Protein AF-A0A2S3QHV8-F1 (afdb_monomer_lite)

Radius of gyration: 18.42 Å; chains: 1; bounding box: 52×33×64 Å

pLDDT: mean 84.16, std 13.83, range [44.19, 97.5]

Foldseek 3Di:
DLQVVCVVPLVLLCLLQCLFPVNLLVLQCCVQCVNPPVGDHQCLLVVLLVVLVVVQLVCCLPVLAAAFDFADHPPVSNVSSVVRHCDLVNVLVVVCVVDVDPPSVVVSCNSRRGLAAPSSLLSCLQSVVSVDDDPVSVVSLVSSLSSCVNRRGHDSVNSVRSNVSNVVSNVSSPDDPPDPDDDDDD

Sequence (186 aa):
MLEPLGHRWPFLQLIWVVGGLPLTTLLVIYQASGRWGRQTHEWRLLWGFIGGSIVELILKHYIATPLPINVAAPPPYAQITAWTNIEPATVVAWLGALVPTHGLHHAARSFLRGSFPSGHVFRITYAYGLFLRNWTYGILILIAAFAVVATGGHWPWDTVGGALLGMTSRLVARSKRSGRGESAYE

Structure (mmCIF, N/CA/C/O backbone):
data_AF-A0A2S3QHV8-F1
#
_entry.id   AF-A0A2S3QHV8-F1
#
loop_
_atom_site.group_PDB
_atom_site.id
_atom_site.type_symbol
_atom_site.label_atom_id
_atom_site.label_alt_id
_atom_site.label_comp_id
_atom_site.label_asym_id
_atom_site.label_entity_id
_atom_site.label_seq_id
_atom_site.pdbx_PDB_ins_code
_atom_site.Cartn_x
_atom_site.Cartn_y
_atom_site.Cartn_z
_atom_site.occupancy
_atom_site.B_iso_or_equiv
_atom_site.auth_seq_id
_atom_site.auth_comp_id
_atom_site.auth_asym_id
_atom_site.auth_atom_id
_atom_site.pdbx_PDB_model_num
ATOM 1 N N . MET A 1 1 ? -0.931 -5.809 -21.763 1.00 70.06 1 MET A N 1
ATOM 2 C CA . MET A 1 1 ? 0.062 -5.135 -20.897 1.00 70.06 1 MET A CA 1
ATOM 3 C C . MET A 1 1 ? -0.314 -3.658 -20.842 1.00 70.06 1 MET A C 1
ATOM 5 O O . MET A 1 1 ? -0.518 -3.086 -21.904 1.00 70.06 1 MET A O 1
ATOM 9 N N . LEU A 1 2 ? -0.532 -3.077 -19.654 1.00 86.44 2 LEU A N 1
ATOM 10 C CA . LEU A 1 2 ? -0.997 -1.679 -19.499 1.00 86.44 2 LEU A CA 1
ATOM 11 C C . LEU A 1 2 ? 0.154 -0.652 -19.487 1.00 86.44 2 LEU A C 1
ATOM 13 O O . LEU A 1 2 ? -0.094 0.541 -19.344 1.00 86.44 2 LEU A O 1
ATOM 17 N N . GLU A 1 3 ? 1.390 -1.111 -19.684 1.00 83.75 3 GLU A N 1
ATOM 18 C CA . GLU A 1 3 ? 2.620 -0.311 -19.687 1.00 83.75 3 GLU A CA 1
ATOM 19 C C . GLU A 1 3 ? 2.553 0.977 -20.537 1.00 83.75 3 GLU A C 1
ATOM 21 O O . GLU A 1 3 ? 2.961 2.026 -20.033 1.00 83.75 3 GLU A O 1
ATOM 26 N N . PRO A 1 4 ? 1.977 0.992 -21.764 1.00 89.31 4 PRO A N 1
ATOM 27 C CA . PRO A 1 4 ? 1.890 2.228 -22.550 1.00 89.31 4 PRO A CA 1
ATOM 28 C C . PRO A 1 4 ? 1.128 3.351 -21.834 1.00 89.31 4 PRO A C 1
ATOM 30 O O . PRO A 1 4 ? 1.393 4.532 -22.056 1.00 89.31 4 PRO A O 1
ATOM 33 N N . LEU A 1 5 ? 0.184 2.996 -20.956 1.00 90.69 5 LEU A N 1
ATOM 34 C CA . LEU A 1 5 ? -0.566 3.960 -20.156 1.00 90.69 5 LEU A CA 1
ATOM 35 C C . LEU A 1 5 ? 0.284 4.528 -19.016 1.00 90.69 5 LEU A C 1
ATOM 37 O O . LEU A 1 5 ? 0.155 5.711 -18.719 1.00 90.69 5 LEU A O 1
ATOM 41 N N . GLY A 1 6 ? 1.183 3.733 -18.425 1.00 87.31 6 GLY A N 1
ATOM 42 C CA . GLY A 1 6 ? 2.146 4.208 -17.428 1.00 87.31 6 GLY A CA 1
ATOM 43 C C . GLY A 1 6 ? 3.108 5.254 -17.993 1.00 87.31 6 GLY A C 1
ATOM 44 O O . GLY A 1 6 ? 3.369 6.260 -17.337 1.00 87.31 6 GLY A O 1
ATOM 45 N N . HIS A 1 7 ? 3.564 5.066 -19.237 1.00 87.56 7 HIS A N 1
ATOM 46 C CA . HIS A 1 7 ? 4.385 6.057 -19.949 1.00 87.56 7 HIS A CA 1
ATOM 47 C C . HIS A 1 7 ? 3.590 7.318 -20.306 1.00 87.56 7 HIS A C 1
ATOM 49 O O . HIS A 1 7 ? 4.076 8.435 -20.141 1.00 87.56 7 HIS A O 1
ATOM 55 N N . ARG A 1 8 ? 2.347 7.155 -20.779 1.00 93.31 8 ARG A N 1
ATOM 56 C CA . ARG A 1 8 ? 1.488 8.275 -21.200 1.00 93.31 8 ARG A CA 1
ATOM 57 C C . ARG A 1 8 ? 1.005 9.133 -20.028 1.00 93.31 8 ARG A C 1
ATOM 59 O O . ARG A 1 8 ? 0.804 10.335 -20.194 1.00 93.31 8 ARG A O 1
ATOM 66 N N . TRP A 1 9 ? 0.777 8.525 -18.867 1.00 93.44 9 TRP A N 1
ATOM 67 C CA . TRP A 1 9 ? 0.160 9.158 -17.701 1.00 93.44 9 TRP A CA 1
ATOM 68 C C . TRP A 1 9 ? 1.064 9.037 -16.468 1.00 93.44 9 TRP A C 1
ATOM 70 O O . TRP A 1 9 ? 0.790 8.247 -15.562 1.00 93.44 9 TRP A O 1
ATOM 80 N N . PRO A 1 10 ? 2.127 9.855 -16.377 1.00 89.94 10 PRO A N 1
ATOM 81 C CA . PRO A 1 10 ? 3.137 9.723 -15.327 1.00 89.94 10 PRO A CA 1
ATOM 82 C C . PRO A 1 10 ? 2.598 10.002 -13.919 1.00 89.94 10 PRO A C 1
ATOM 84 O O . PRO A 1 10 ? 3.166 9.528 -12.940 1.00 89.94 10 PRO A O 1
ATOM 87 N N . PHE A 1 11 ? 1.465 10.703 -13.791 1.00 92.75 11 PHE A N 1
ATOM 88 C CA . PHE A 1 11 ? 0.800 10.903 -12.502 1.00 92.75 11 PHE A CA 1
ATOM 89 C C . PHE A 1 11 ? 0.346 9.587 -11.848 1.00 92.75 11 PHE A C 1
ATOM 91 O O . PHE A 1 11 ? 0.168 9.555 -10.632 1.00 92.75 11 PHE A O 1
ATOM 98 N N . LEU A 1 12 ? 0.200 8.491 -12.608 1.00 93.38 12 LEU A N 1
ATOM 99 C CA . LEU A 1 12 ? -0.089 7.164 -12.055 1.00 93.38 12 LEU A CA 1
ATOM 100 C C . LEU A 1 12 ? 1.015 6.681 -11.104 1.00 93.38 12 LEU A C 1
ATOM 102 O O . LEU A 1 12 ? 0.725 5.928 -10.179 1.00 93.38 12 LEU A O 1
ATOM 106 N N . GLN A 1 13 ? 2.250 7.173 -11.258 1.00 92.25 13 GLN A N 1
ATOM 107 C CA . GLN A 1 13 ? 3.369 6.878 -10.355 1.00 92.25 13 GLN A CA 1
ATOM 108 C C . GLN A 1 13 ? 3.131 7.393 -8.926 1.00 92.25 13 GLN A C 1
ATOM 110 O O . GLN A 1 13 ? 3.729 6.888 -7.979 1.00 92.25 13 GLN A O 1
ATOM 115 N N . LEU A 1 14 ? 2.205 8.338 -8.719 1.00 92.69 14 LEU A N 1
ATOM 116 C CA . LEU A 1 14 ? 1.828 8.783 -7.374 1.00 92.69 14 LEU A CA 1
ATOM 117 C C . LEU A 1 14 ? 1.201 7.665 -6.532 1.00 92.69 14 LEU A C 1
ATOM 119 O O . LEU A 1 14 ? 1.123 7.797 -5.312 1.00 92.69 14 LEU A O 1
ATOM 123 N N . ILE A 1 15 ? 0.806 6.540 -7.136 1.00 94.00 15 ILE A N 1
ATOM 124 C CA . ILE A 1 15 ? 0.336 5.376 -6.385 1.00 94.00 15 ILE A CA 1
ATOM 125 C C . ILE A 1 15 ? 1.393 4.825 -5.421 1.00 94.00 15 ILE A C 1
ATOM 127 O O . ILE A 1 15 ? 1.046 4.371 -4.330 1.00 94.00 15 ILE A O 1
ATOM 131 N N . TRP A 1 16 ? 2.675 4.926 -5.780 1.00 91.62 16 TRP A N 1
ATOM 132 C CA . TRP A 1 16 ? 3.799 4.494 -4.945 1.00 91.62 16 TRP A CA 1
ATOM 133 C C . TRP A 1 16 ? 3.985 5.389 -3.715 1.00 91.62 16 TRP A C 1
ATOM 135 O O . TRP A 1 16 ? 4.446 4.936 -2.673 1.00 91.62 16 TRP A O 1
ATOM 145 N N . VAL A 1 17 ? 3.546 6.645 -3.817 1.00 91.56 17 VAL A N 1
ATOM 146 C CA . VAL A 1 17 ? 3.532 7.622 -2.723 1.00 91.56 17 VAL A CA 1
ATOM 147 C C . VAL A 1 17 ? 2.317 7.387 -1.827 1.00 91.56 17 VAL A C 1
ATOM 149 O O . VAL A 1 17 ? 2.436 7.180 -0.620 1.00 91.56 17 VAL A O 1
ATOM 152 N N . VAL A 1 18 ? 1.126 7.375 -2.432 1.00 92.44 18 VAL A N 1
ATOM 153 C CA . VAL A 1 18 ? -0.167 7.285 -1.736 1.00 92.44 18 VAL A CA 1
ATOM 154 C C . VAL A 1 18 ? -0.338 5.932 -1.039 1.00 92.44 18 V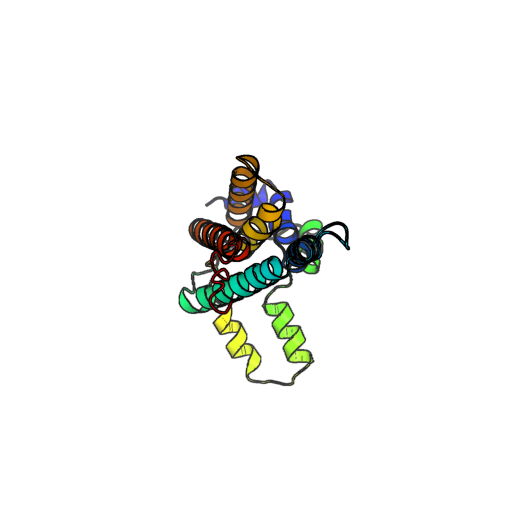AL A C 1
ATOM 156 O O . VAL A 1 18 ? -0.847 5.860 0.078 1.00 92.44 18 VAL A O 1
ATOM 159 N N . GLY A 1 19 ? 0.121 4.852 -1.674 1.00 90.56 19 GLY A N 1
ATOM 160 C CA . GLY A 1 19 ? 0.166 3.510 -1.095 1.00 90.56 19 GLY A CA 1
ATOM 161 C C . GLY A 1 19 ? 1.457 3.191 -0.344 1.00 90.56 19 GLY A C 1
ATOM 162 O O . GLY A 1 19 ? 1.645 2.039 0.060 1.00 90.56 19 GLY A O 1
ATOM 163 N N . GLY A 1 20 ? 2.351 4.169 -0.178 1.00 90.00 20 GLY A N 1
ATOM 164 C CA . GLY A 1 20 ? 3.622 4.012 0.517 1.00 90.00 20 GLY A CA 1
ATOM 165 C C . GLY A 1 20 ? 3.431 3.721 2.008 1.00 90.00 20 GLY A C 1
ATOM 166 O O . GLY A 1 20 ? 2.455 4.150 2.637 1.00 90.00 20 GLY A O 1
ATOM 167 N N . LEU A 1 21 ? 4.372 2.973 2.593 1.00 89.06 21 LEU A N 1
ATOM 168 C CA . LEU A 1 21 ? 4.328 2.575 4.005 1.00 89.06 21 LEU A CA 1
ATOM 169 C C . LEU A 1 21 ? 4.244 3.776 4.972 1.00 89.06 21 LEU A C 1
ATOM 171 O O . LEU A 1 21 ? 3.380 3.734 5.848 1.00 89.06 21 LEU A O 1
ATOM 175 N N . PRO A 1 22 ? 5.044 4.856 4.839 1.00 89.81 22 PRO A N 1
ATOM 176 C CA . PRO A 1 22 ? 5.012 5.982 5.772 1.00 89.81 22 PRO A CA 1
ATOM 177 C C . PRO A 1 22 ? 3.639 6.655 5.831 1.00 89.81 22 PRO A C 1
ATOM 179 O O . PRO A 1 22 ? 3.062 6.785 6.909 1.00 89.81 22 PRO A O 1
ATOM 182 N N . LEU A 1 23 ? 3.072 7.021 4.676 1.00 91.62 23 LEU A N 1
ATOM 183 C CA . LEU A 1 23 ? 1.794 7.732 4.627 1.00 91.62 23 LEU A CA 1
ATOM 184 C C . LEU A 1 23 ? 0.646 6.866 5.151 1.00 91.62 23 LEU A C 1
ATOM 186 O O . LEU A 1 23 ? -0.139 7.304 5.991 1.00 91.62 23 LEU A O 1
ATOM 190 N N . THR A 1 24 ? 0.555 5.621 4.687 1.00 93.69 24 THR A N 1
ATOM 191 C CA . THR A 1 24 ? -0.526 4.714 5.095 1.00 93.69 24 THR A CA 1
ATOM 192 C C . THR A 1 24 ? -0.431 4.339 6.572 1.00 93.69 24 THR A C 1
ATOM 194 O O . THR A 1 24 ? -1.456 4.303 7.251 1.00 93.69 24 THR A O 1
ATOM 197 N N . THR A 1 25 ? 0.780 4.171 7.110 1.00 93.38 25 THR A N 1
ATOM 198 C CA . THR A 1 25 ? 0.998 3.967 8.550 1.00 93.38 25 THR A CA 1
ATOM 199 C C . THR A 1 25 ? 0.541 5.180 9.355 1.00 93.38 25 THR A C 1
ATOM 201 O O . THR A 1 25 ? -0.182 5.015 10.336 1.00 93.38 25 THR A O 1
ATOM 204 N N . LEU A 1 26 ? 0.884 6.401 8.927 1.00 93.31 26 LEU A N 1
ATOM 205 C CA . LEU A 1 26 ? 0.428 7.627 9.592 1.00 93.31 26 LEU A CA 1
ATOM 206 C C . LEU A 1 26 ? -1.100 7.744 9.587 1.00 93.31 26 LEU A C 1
ATOM 208 O O . LEU A 1 26 ? -1.687 8.069 10.618 1.00 93.31 26 LEU A O 1
ATOM 212 N N . LEU A 1 27 ? -1.758 7.422 8.469 1.00 93.88 27 LEU A N 1
ATOM 213 C CA . LEU A 1 27 ? -3.222 7.405 8.380 1.00 93.88 27 LEU A CA 1
ATOM 214 C C . LEU A 1 27 ? -3.849 6.386 9.342 1.00 93.88 27 LEU A C 1
ATOM 216 O O . LEU A 1 27 ? -4.847 6.686 10.002 1.00 93.88 27 LEU A O 1
ATOM 220 N N . VAL A 1 28 ? -3.261 5.193 9.452 1.00 94.88 28 VAL A N 1
ATOM 221 C CA . VAL A 1 28 ? -3.730 4.157 10.381 1.00 94.88 28 VAL A CA 1
ATOM 222 C C . VAL A 1 28 ? -3.520 4.588 11.830 1.00 94.88 28 VAL A C 1
ATOM 224 O O . VAL A 1 28 ? -4.452 4.462 12.620 1.00 94.88 28 VAL A O 1
ATOM 227 N N . ILE A 1 29 ? -2.353 5.136 12.183 1.00 94.50 29 ILE A N 1
ATOM 228 C CA . ILE A 1 29 ? -2.070 5.657 13.530 1.00 94.50 29 ILE A CA 1
ATOM 229 C C . ILE A 1 29 ? -3.039 6.788 13.876 1.00 94.50 29 ILE A C 1
ATOM 231 O O . ILE A 1 29 ? -3.617 6.782 14.960 1.00 94.50 29 ILE A O 1
ATOM 235 N N . TYR A 1 30 ? -3.270 7.720 12.950 1.00 93.56 30 TYR A N 1
ATOM 236 C CA . TYR A 1 30 ? -4.218 8.818 13.127 1.00 93.56 30 TYR A CA 1
ATOM 237 C C . TYR A 1 30 ? -5.633 8.321 13.444 1.00 93.56 30 TYR A C 1
ATOM 239 O O . TYR A 1 30 ? -6.312 8.855 14.322 1.00 93.56 30 TYR A O 1
ATOM 247 N N . GLN A 1 31 ? -6.088 7.282 12.745 1.00 92.44 31 GLN A N 1
ATOM 248 C CA . GLN A 1 31 ? -7.405 6.712 12.993 1.00 92.44 31 GLN A CA 1
ATOM 249 C C . GLN A 1 31 ? -7.434 5.872 14.281 1.00 92.44 31 GLN A C 1
ATOM 251 O O . GLN A 1 31 ? -8.385 5.976 15.053 1.00 92.44 31 GLN A O 1
ATOM 256 N N . ALA A 1 32 ? -6.398 5.069 14.536 1.00 91.69 32 ALA A N 1
ATOM 257 C CA . ALA A 1 32 ? -6.273 4.240 15.734 1.00 91.69 32 ALA A CA 1
ATOM 258 C C . ALA A 1 32 ? -6.164 5.080 17.014 1.00 91.69 32 ALA A C 1
ATOM 260 O O . ALA A 1 32 ? -6.650 4.660 18.062 1.00 91.69 32 ALA A O 1
ATOM 261 N N . SER A 1 33 ? -5.600 6.288 16.931 1.00 90.44 33 SER A N 1
ATOM 262 C CA . SER A 1 33 ? -5.484 7.206 18.065 1.00 90.44 33 SER A CA 1
ATOM 263 C C . SER A 1 33 ? -6.809 7.875 18.461 1.00 90.44 33 SER A C 1
ATOM 265 O O . SER A 1 33 ? -6.829 8.733 19.341 1.00 90.44 33 SER A O 1
ATOM 267 N N . GLY A 1 34 ? -7.923 7.546 17.794 1.00 81.62 34 GLY A N 1
ATOM 268 C CA . GLY A 1 34 ? -9.203 8.219 18.022 1.00 81.62 34 GLY A CA 1
ATOM 269 C C . GLY A 1 34 ? -9.185 9.690 17.586 1.00 81.62 34 GLY A C 1
ATOM 270 O O . GLY A 1 34 ? -9.966 10.496 18.093 1.00 81.62 34 GLY A O 1
ATOM 271 N N . ARG A 1 35 ? -8.283 10.048 16.654 1.00 74.38 35 ARG A N 1
ATOM 272 C CA . ARG A 1 35 ? -8.035 11.415 16.162 1.00 74.38 35 ARG A CA 1
ATOM 273 C C . ARG A 1 35 ? -7.622 12.383 17.276 1.00 74.38 35 ARG A C 1
ATOM 275 O O . ARG A 1 35 ? -8.182 13.475 17.375 1.00 74.38 35 ARG A O 1
ATOM 282 N N . TRP A 1 36 ? -6.655 11.966 18.101 1.00 69.94 36 TRP A N 1
ATOM 283 C CA . TRP A 1 36 ? -6.102 12.738 19.228 1.00 69.94 36 TRP A CA 1
ATOM 284 C C . TRP A 1 36 ? -7.142 13.104 20.298 1.00 69.94 36 TRP A C 1
ATOM 286 O O . TRP A 1 36 ? -7.387 14.271 20.591 1.00 69.94 36 TRP A O 1
ATOM 296 N N . GLY A 1 37 ? -7.773 12.086 20.888 1.00 61.31 37 GLY A N 1
ATOM 297 C CA . GLY A 1 37 ? -8.618 12.259 22.077 1.00 61.31 37 GLY A CA 1
ATOM 298 C C . GLY A 1 37 ? -10.053 12.718 21.809 1.00 61.31 37 GLY A C 1
ATOM 299 O O . GLY A 1 37 ? -10.819 12.894 22.750 1.00 61.31 37 GLY A O 1
ATOM 300 N N . ARG A 1 38 ? -10.458 12.866 20.541 1.00 73.56 38 ARG A N 1
ATOM 301 C CA . ARG A 1 38 ? -11.864 13.132 20.177 1.00 73.56 38 ARG A CA 1
ATOM 302 C C . ARG A 1 38 ? -12.737 11.877 20.216 1.00 73.56 38 ARG A C 1
ATOM 304 O O . ARG A 1 38 ? -13.958 11.982 20.273 1.00 73.56 38 ARG A O 1
ATOM 311 N N . GLN A 1 39 ? -12.125 10.700 20.128 1.00 82.19 39 GLN A N 1
ATOM 312 C CA . GLN A 1 39 ? -12.778 9.394 20.165 1.00 82.19 39 GLN A CA 1
ATOM 313 C C . GLN A 1 39 ? -11.934 8.416 20.988 1.00 82.19 39 GLN A C 1
ATOM 315 O O . GLN A 1 39 ? -10.753 8.650 21.244 1.00 82.19 39 GLN A O 1
ATOM 320 N N . THR A 1 40 ? -12.534 7.298 21.390 1.00 83.25 40 THR A N 1
ATOM 321 C CA . THR A 1 40 ? -11.817 6.215 22.069 1.00 83.25 40 THR A CA 1
ATOM 322 C C . THR A 1 40 ? -10.738 5.627 21.165 1.00 83.25 40 THR A C 1
ATOM 324 O O . THR A 1 40 ? -10.999 5.336 19.997 1.00 83.25 40 THR A O 1
A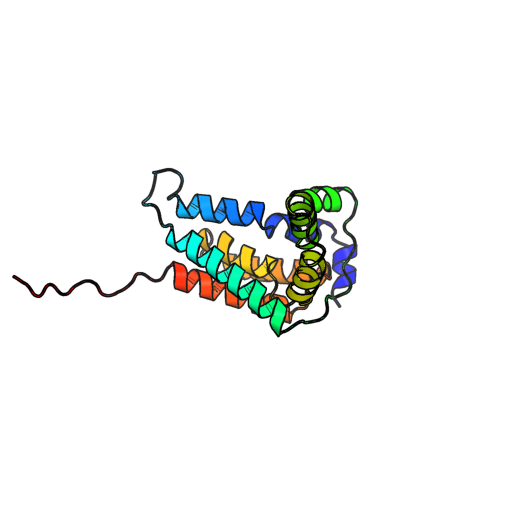TOM 327 N N . HIS A 1 41 ? -9.547 5.407 21.718 1.00 88.00 41 HIS A N 1
ATOM 328 C CA . HIS A 1 41 ? -8.446 4.758 21.013 1.00 88.00 41 HIS A CA 1
ATOM 329 C C . HIS A 1 41 ? -8.831 3.334 20.573 1.00 88.00 41 HIS A C 1
ATOM 331 O O . HIS A 1 41 ? -9.341 2.540 21.363 1.00 88.00 41 HIS A O 1
ATOM 337 N N . GLU A 1 42 ? -8.533 2.986 19.322 1.00 91.06 42 GLU A N 1
ATOM 338 C CA . GLU A 1 42 ? -8.797 1.673 18.729 1.00 91.06 42 GLU A CA 1
ATOM 339 C C . GLU A 1 42 ? -7.505 1.044 18.187 1.00 91.06 42 GLU A C 1
ATOM 341 O O . GLU A 1 42 ? -7.370 0.772 16.994 1.00 91.06 42 GLU A O 1
ATOM 346 N N . TRP A 1 43 ? -6.544 0.759 19.069 1.00 92.25 43 TRP A N 1
ATOM 347 C CA . TRP A 1 43 ? -5.235 0.194 18.697 1.00 92.25 43 TRP A CA 1
ATOM 348 C C . TRP A 1 43 ? -5.297 -1.131 17.922 1.00 92.25 43 TRP A C 1
ATOM 350 O O . TRP A 1 43 ? -4.365 -1.468 17.195 1.00 92.25 43 TRP A O 1
ATOM 360 N N . ARG A 1 44 ? -6.421 -1.854 17.986 1.00 93.19 44 ARG A N 1
ATOM 361 C CA . ARG A 1 44 ? -6.704 -3.010 17.115 1.00 93.19 44 ARG A CA 1
ATOM 362 C C . ARG A 1 44 ? -6.602 -2.693 15.620 1.00 93.19 44 ARG A C 1
ATOM 364 O O . ARG A 1 44 ? -6.225 -3.568 14.849 1.00 93.19 44 ARG A O 1
ATOM 371 N N . LEU A 1 45 ? -6.885 -1.453 15.211 1.00 93.94 45 LEU A N 1
ATOM 372 C CA . LEU A 1 45 ? -6.725 -1.009 13.825 1.00 93.94 45 LEU A CA 1
ATOM 373 C C . LEU A 1 45 ? -5.252 -0.976 13.407 1.00 93.94 45 LEU A C 1
ATOM 375 O O . LEU A 1 45 ? -4.935 -1.321 12.273 1.00 93.94 45 LEU A O 1
ATOM 379 N N . LEU A 1 46 ? -4.348 -0.611 14.315 1.00 94.88 46 LEU A N 1
ATOM 380 C CA . LEU A 1 46 ? -2.913 -0.671 14.054 1.00 94.88 46 LEU A CA 1
ATOM 381 C C . LEU A 1 46 ? -2.429 -2.124 14.023 1.00 94.88 46 LEU A C 1
ATOM 383 O O . LEU A 1 46 ? -1.728 -2.517 13.095 1.00 94.88 46 LEU A O 1
ATOM 387 N N . TRP A 1 47 ? -2.870 -2.952 14.973 1.00 94.38 47 TRP A N 1
ATOM 388 C CA . TRP A 1 47 ? -2.510 -4.373 14.994 1.00 94.38 47 TRP A CA 1
ATOM 389 C C . TRP A 1 47 ? -2.999 -5.139 13.765 1.00 94.38 47 TRP A C 1
ATOM 391 O O . TRP A 1 47 ? -2.261 -5.969 13.243 1.00 94.38 47 TRP A O 1
ATOM 401 N N . GLY A 1 48 ? -4.193 -4.834 13.251 1.00 95.19 48 GLY A N 1
ATOM 402 C CA . GLY A 1 48 ? -4.677 -5.415 11.998 1.00 95.19 48 GLY A CA 1
ATOM 403 C C . GLY A 1 48 ? -3.823 -5.029 10.788 1.00 95.19 48 GLY A C 1
ATOM 404 O O . GLY A 1 48 ? -3.584 -5.865 9.919 1.00 95.19 48 GLY A O 1
ATOM 405 N N . PHE A 1 49 ? -3.302 -3.799 10.760 1.00 96.06 49 PHE A N 1
ATOM 406 C CA . PHE A 1 49 ? -2.395 -3.333 9.711 1.00 96.06 49 PHE A CA 1
ATOM 407 C C . PHE A 1 49 ? -1.030 -4.027 9.787 1.00 96.06 49 PHE A C 1
ATOM 409 O O . PHE A 1 49 ? -0.526 -4.510 8.773 1.00 96.06 49 PHE A O 1
ATOM 416 N N . ILE A 1 50 ? -0.458 -4.130 10.992 1.00 95.00 50 ILE A N 1
ATOM 417 C CA . ILE A 1 50 ? 0.809 -4.833 11.235 1.00 95.00 50 ILE A CA 1
ATOM 418 C C . ILE A 1 50 ? 0.663 -6.315 10.880 1.00 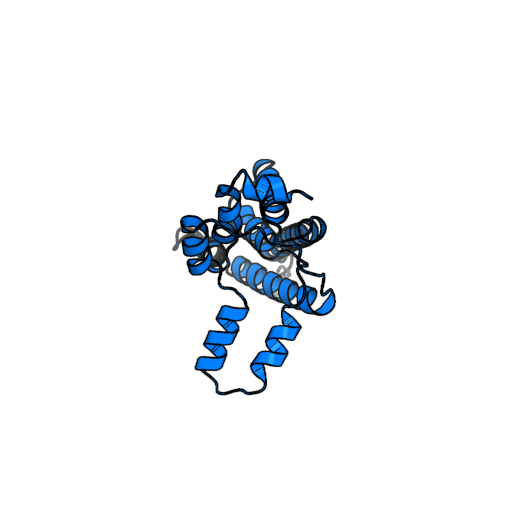95.00 50 ILE A C 1
ATOM 420 O O . ILE A 1 50 ? 1.463 -6.843 10.114 1.00 95.00 50 ILE A O 1
ATOM 424 N N . GLY A 1 51 ? -0.388 -6.974 11.375 1.00 95.38 51 GLY A N 1
ATOM 425 C CA . GLY A 1 51 ? -0.658 -8.382 11.091 1.00 95.38 51 GLY A CA 1
ATOM 426 C C . GLY A 1 51 ? -0.845 -8.648 9.597 1.00 95.38 51 GLY A C 1
ATOM 427 O O . GLY A 1 51 ? -0.233 -9.568 9.062 1.00 95.38 51 GLY A O 1
ATOM 428 N N . GLY A 1 52 ? -1.613 -7.804 8.899 1.00 95.62 52 GLY A N 1
ATOM 429 C CA . GLY A 1 52 ? -1.748 -7.878 7.442 1.00 95.62 52 GLY A CA 1
ATOM 430 C C . GLY A 1 52 ? -0.417 -7.688 6.708 1.00 95.62 52 GLY A C 1
ATOM 431 O O . GLY A 1 52 ? -0.127 -8.439 5.784 1.00 95.62 52 GLY A O 1
ATOM 432 N N . SER A 1 53 ? 0.436 -6.765 7.166 1.00 93.50 53 SER A N 1
ATOM 433 C CA . SER A 1 53 ? 1.773 -6.548 6.587 1.00 93.50 53 SER A CA 1
ATOM 434 C C . SER A 1 53 ? 2.700 -7.754 6.794 1.00 93.50 53 SER A C 1
ATOM 436 O O . SER A 1 53 ? 3.459 -8.114 5.901 1.00 93.50 53 SER A O 1
ATOM 438 N N . ILE A 1 54 ? 2.625 -8.429 7.945 1.00 92.31 54 ILE A N 1
ATOM 439 C CA . ILE A 1 54 ? 3.383 -9.667 8.189 1.00 92.31 54 ILE A CA 1
ATOM 440 C C . ILE A 1 54 ? 2.912 -10.773 7.239 1.00 92.31 54 ILE A C 1
ATOM 442 O O . ILE A 1 54 ? 3.736 -11.441 6.618 1.00 92.31 54 ILE A O 1
ATOM 446 N N . VAL A 1 55 ? 1.595 -10.941 7.078 1.00 94.62 55 VAL A N 1
ATOM 447 C CA . VAL A 1 55 ? 1.029 -11.915 6.133 1.00 94.62 55 VAL A CA 1
ATOM 448 C C . VAL A 1 55 ? 1.438 -11.590 4.692 1.00 94.62 55 VAL A C 1
ATOM 450 O O . VAL A 1 55 ? 1.814 -12.501 3.961 1.00 94.62 55 VAL A O 1
ATOM 453 N N . GLU A 1 56 ? 1.439 -10.313 4.291 1.00 93.12 56 GLU A N 1
ATOM 454 C CA . GLU A 1 56 ? 1.957 -9.866 2.987 1.00 93.12 56 GLU A CA 1
ATOM 455 C C . GLU A 1 56 ? 3.397 -10.352 2.767 1.00 93.12 56 GLU A C 1
ATOM 457 O O . GLU A 1 56 ? 3.691 -10.962 1.740 1.00 93.12 56 GLU A O 1
ATOM 462 N N . LEU A 1 57 ? 4.286 -10.117 3.738 1.00 89.38 57 LEU A N 1
ATOM 463 C CA . LEU A 1 57 ? 5.695 -10.512 3.656 1.00 89.38 57 LEU A CA 1
ATOM 464 C C . LEU A 1 57 ? 5.870 -12.033 3.574 1.00 89.38 57 LEU A C 1
ATOM 466 O O . LEU A 1 57 ? 6.676 -12.517 2.781 1.00 89.38 57 LEU A O 1
ATOM 470 N N . ILE A 1 58 ? 5.094 -12.788 4.353 1.00 90.00 58 ILE A N 1
ATOM 471 C CA . ILE A 1 58 ? 5.100 -14.254 4.312 1.00 90.00 58 ILE A CA 1
ATOM 472 C C . ILE A 1 58 ? 4.665 -14.744 2.926 1.00 90.00 58 ILE A C 1
ATOM 474 O O . ILE A 1 58 ? 5.356 -15.553 2.311 1.00 90.00 58 ILE A O 1
ATOM 478 N N . LEU A 1 59 ? 3.554 -14.230 2.392 1.00 91.00 59 LEU A N 1
ATOM 479 C CA . LEU A 1 59 ? 3.055 -14.633 1.075 1.00 91.00 59 LEU A CA 1
ATOM 480 C C . LEU A 1 59 ? 4.049 -14.296 -0.045 1.00 91.00 59 LEU A C 1
ATOM 482 O O . LEU A 1 59 ? 4.256 -15.122 -0.934 1.00 91.00 59 LEU A O 1
ATOM 486 N N . LYS A 1 60 ? 4.719 -13.140 0.033 1.00 87.69 60 LYS A N 1
ATOM 487 C CA . LYS A 1 60 ? 5.782 -12.754 -0.909 1.00 87.69 60 LYS A CA 1
ATOM 488 C C . LYS A 1 60 ? 6.946 -13.728 -0.927 1.00 87.69 60 LYS A C 1
ATOM 490 O O . LYS A 1 60 ? 7.478 -14.015 -2.000 1.00 87.69 60 LYS A O 1
ATOM 495 N N . HIS A 1 61 ? 7.320 -14.243 0.239 1.00 85.38 61 HIS A N 1
ATOM 496 C CA . HIS A 1 61 ? 8.383 -15.229 0.355 1.00 85.38 61 HIS A CA 1
ATOM 497 C C . HIS A 1 61 ? 8.001 -16.570 -0.288 1.00 85.38 61 HIS A C 1
ATOM 499 O O . HIS A 1 61 ? 8.807 -17.140 -1.018 1.00 85.38 61 HIS A O 1
ATOM 505 N N . TYR A 1 62 ? 6.776 -17.054 -0.053 1.00 87.38 62 TYR A N 1
ATOM 506 C CA . TYR A 1 62 ? 6.364 -18.395 -0.485 1.00 87.38 62 TYR A CA 1
ATOM 507 C C . TYR A 1 62 ? 5.835 -18.474 -1.921 1.00 87.38 62 TYR A C 1
ATOM 509 O O . TYR A 1 62 ? 6.044 -19.487 -2.580 1.00 87.38 62 TYR A O 1
ATOM 517 N N . ILE A 1 63 ? 5.144 -17.442 -2.413 1.00 86.62 63 ILE A N 1
ATOM 518 C CA . ILE A 1 63 ? 4.539 -17.465 -3.756 1.00 86.62 63 ILE A CA 1
ATOM 519 C C . ILE A 1 63 ? 5.544 -16.997 -4.818 1.00 86.62 63 ILE A C 1
ATOM 521 O O . ILE A 1 63 ? 5.505 -17.483 -5.945 1.00 86.62 63 ILE A O 1
ATOM 525 N N . ALA A 1 64 ? 6.461 -16.089 -4.457 1.00 80.88 64 ALA A N 1
ATOM 526 C CA . ALA A 1 64 ? 7.603 -15.675 -5.277 1.00 80.88 64 ALA A CA 1
ATOM 527 C C . ALA A 1 64 ? 7.269 -15.360 -6.755 1.00 80.88 64 ALA A C 1
ATOM 529 O O . ALA A 1 64 ? 8.039 -15.694 -7.657 1.00 80.88 64 ALA A O 1
ATOM 530 N N . THR A 1 65 ? 6.128 -14.711 -7.025 1.00 83.56 65 THR A N 1
ATOM 531 C CA . THR A 1 65 ? 5.770 -14.306 -8.392 1.00 83.56 65 THR A CA 1
ATOM 532 C C . THR A 1 65 ? 6.813 -13.349 -8.976 1.00 83.56 65 THR A C 1
ATOM 534 O O . THR A 1 65 ? 7.263 -12.436 -8.276 1.00 83.56 65 THR A O 1
ATOM 537 N N . PRO A 1 66 ? 7.183 -13.505 -10.258 1.00 85.94 66 PRO A N 1
ATOM 538 C CA . PRO A 1 66 ? 8.167 -12.637 -10.889 1.00 85.94 66 PRO A CA 1
ATOM 539 C C . PRO A 1 66 ? 7.650 -11.200 -10.965 1.00 85.94 66 PRO A C 1
ATOM 541 O O . PRO A 1 66 ? 6.478 -10.972 -11.258 1.00 85.94 66 PRO A O 1
ATOM 544 N N . LEU A 1 67 ? 8.533 -10.228 -10.745 1.00 83.25 67 LEU A N 1
ATOM 545 C CA . LEU A 1 67 ? 8.210 -8.814 -10.928 1.00 83.25 67 LEU A CA 1
ATOM 546 C C . LEU A 1 67 ? 7.980 -8.508 -12.421 1.00 83.25 67 LEU A C 1
ATOM 548 O O . LEU A 1 67 ? 8.776 -8.957 -13.252 1.00 83.25 67 LEU A O 1
ATOM 552 N N . PRO A 1 68 ? 6.924 -7.755 -12.783 1.00 86.00 68 PRO A N 1
ATOM 553 C CA . PRO A 1 68 ? 6.781 -7.248 -14.140 1.00 86.00 68 PRO A CA 1
ATOM 554 C C . PRO A 1 68 ? 7.847 -6.186 -14.455 1.00 86.00 68 PRO A C 1
ATOM 556 O O . PRO A 1 68 ? 8.560 -5.696 -13.575 1.00 86.00 68 PRO A O 1
ATOM 559 N N . ILE A 1 69 ? 7.960 -5.829 -15.736 1.00 82.81 69 ILE A N 1
ATOM 560 C CA . ILE A 1 69 ? 8.854 -4.757 -16.184 1.00 82.81 69 ILE A CA 1
ATOM 561 C C . ILE A 1 69 ? 8.273 -3.420 -15.716 1.00 82.81 69 ILE A C 1
ATOM 563 O O . ILE A 1 69 ? 7.200 -3.012 -16.159 1.00 82.81 69 ILE A O 1
ATOM 567 N N . ASN A 1 70 ? 8.993 -2.759 -14.812 1.00 83.31 70 ASN A N 1
ATOM 568 C CA . ASN A 1 70 ? 8.573 -1.500 -14.213 1.00 83.31 70 ASN A CA 1
ATOM 569 C C . ASN A 1 70 ? 8.765 -0.328 -15.190 1.00 83.31 70 ASN A C 1
ATOM 571 O O . ASN A 1 70 ? 9.813 -0.201 -15.827 1.00 83.31 70 ASN A O 1
ATOM 575 N N . VAL A 1 71 ? 7.776 0.561 -15.260 1.00 86.19 71 VAL A N 1
ATOM 576 C CA . VAL A 1 71 ? 7.868 1.826 -15.991 1.00 86.19 71 VAL A CA 1
ATOM 577 C C . VAL A 1 71 ? 8.657 2.814 -15.143 1.00 86.19 71 VAL A C 1
ATOM 579 O O . VAL A 1 71 ? 8.228 3.190 -14.050 1.00 86.19 71 VAL A O 1
ATOM 582 N N . ALA A 1 72 ? 9.797 3.277 -15.655 1.00 85.50 72 ALA A N 1
ATOM 583 C CA . ALA A 1 72 ? 10.611 4.266 -14.962 1.00 85.50 72 ALA A CA 1
ATOM 584 C C . ALA A 1 72 ? 9.824 5.570 -14.738 1.00 85.50 72 ALA A C 1
ATOM 586 O O . ALA A 1 72 ? 9.281 6.166 -15.670 1.00 85.50 72 ALA A O 1
ATOM 587 N N . ALA A 1 73 ? 9.763 6.023 -13.486 1.00 85.44 73 ALA A N 1
ATOM 588 C CA . ALA A 1 73 ? 9.117 7.283 -13.147 1.00 85.44 73 ALA A CA 1
ATOM 589 C C . ALA A 1 73 ? 9.958 8.475 -13.656 1.00 85.44 73 ALA A C 1
ATOM 591 O O . ALA A 1 73 ? 11.178 8.476 -13.469 1.00 85.44 73 ALA A O 1
ATOM 592 N N . PRO A 1 74 ? 9.343 9.523 -14.242 1.00 88.88 74 PRO A N 1
ATOM 593 C CA . PRO A 1 74 ? 10.061 10.755 -14.569 1.00 88.88 74 PRO A CA 1
ATOM 594 C C . PRO A 1 74 ? 10.683 11.397 -13.316 1.00 88.88 74 PRO A C 1
ATOM 596 O O . PRO A 1 74 ? 10.146 11.211 -12.218 1.00 88.88 74 PRO A O 1
ATOM 599 N N . PRO A 1 75 ? 11.742 12.221 -13.451 1.00 90.94 75 PRO A N 1
ATOM 600 C CA . PRO A 1 75 ? 12.514 12.748 -12.321 1.00 90.94 75 PRO A CA 1
ATOM 601 C C . PRO A 1 75 ? 11.707 13.312 -11.134 1.00 90.94 75 PRO A C 1
ATOM 603 O O . PRO A 1 75 ? 12.000 12.911 -10.006 1.00 90.94 75 PRO A O 1
ATOM 606 N N . PRO A 1 76 ? 10.675 14.168 -11.320 1.00 88.44 76 PRO A N 1
ATOM 607 C CA . PRO A 1 76 ? 9.925 14.699 -10.178 1.00 88.44 76 PRO A CA 1
ATOM 608 C C . PRO A 1 76 ? 9.172 13.606 -9.404 1.00 88.44 76 PRO A C 1
ATOM 610 O O . PRO A 1 76 ? 9.124 13.631 -8.177 1.00 88.44 76 PRO A O 1
ATOM 613 N N . TYR A 1 77 ? 8.623 12.606 -10.098 1.00 87.19 77 TYR A N 1
ATOM 614 C CA . TYR A 1 7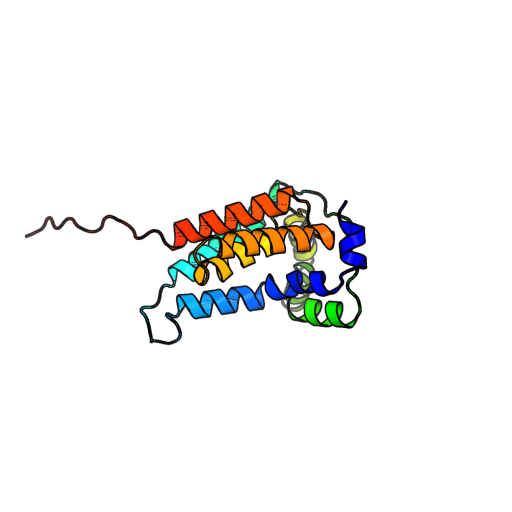7 ? 7.912 11.495 -9.464 1.00 87.19 77 TYR A CA 1
ATOM 615 C C . TYR A 1 77 ? 8.873 10.496 -8.822 1.00 87.19 77 TYR A C 1
ATOM 617 O O . TYR A 1 77 ? 8.577 9.980 -7.745 1.00 87.19 77 TYR A O 1
ATOM 625 N N . ALA A 1 78 ? 10.028 10.250 -9.446 1.00 86.31 78 ALA A N 1
ATOM 626 C CA . ALA A 1 78 ? 11.063 9.374 -8.906 1.00 86.31 78 ALA A CA 1
ATOM 627 C C . ALA A 1 78 ? 11.595 9.891 -7.560 1.00 86.31 78 ALA A C 1
ATOM 629 O O . ALA A 1 78 ? 11.707 9.114 -6.615 1.00 86.31 78 ALA A O 1
ATOM 630 N N . GLN A 1 79 ? 11.846 11.201 -7.440 1.00 86.75 79 GLN A N 1
ATOM 631 C CA . GLN A 1 79 ? 12.311 11.813 -6.189 1.00 86.75 79 GLN A CA 1
ATOM 632 C C . GLN A 1 79 ? 11.284 11.678 -5.059 1.00 86.75 79 GLN A C 1
ATOM 634 O O . GLN A 1 79 ? 11.617 11.206 -3.974 1.00 86.75 79 GLN A O 1
ATOM 639 N N . ILE A 1 80 ? 10.019 12.026 -5.320 1.00 85.12 80 ILE A N 1
ATOM 640 C CA . ILE A 1 80 ? 8.955 11.925 -4.308 1.00 85.12 80 ILE A CA 1
ATOM 641 C C . ILE A 1 80 ? 8.725 10.460 -3.919 1.00 85.12 80 ILE A C 1
ATOM 643 O O . ILE A 1 80 ? 8.557 10.147 -2.739 1.00 85.12 80 ILE A O 1
ATOM 647 N N . THR A 1 81 ? 8.755 9.550 -4.896 1.00 84.81 81 THR A N 1
ATOM 648 C CA . THR A 1 81 ? 8.637 8.110 -4.645 1.00 84.81 81 THR A CA 1
ATOM 649 C C . THR A 1 81 ? 9.787 7.623 -3.775 1.00 84.81 81 THR A C 1
ATOM 651 O O . THR A 1 81 ? 9.531 6.953 -2.788 1.00 84.81 81 THR A O 1
ATOM 654 N N . ALA A 1 82 ? 11.032 8.020 -4.040 1.00 80.62 82 ALA A N 1
ATOM 655 C CA . ALA A 1 82 ? 12.174 7.626 -3.214 1.00 80.62 82 ALA A CA 1
ATOM 656 C C . ALA A 1 82 ? 12.054 8.098 -1.750 1.00 80.62 82 ALA A C 1
ATOM 658 O O . ALA A 1 82 ? 12.514 7.413 -0.840 1.00 80.62 82 ALA A O 1
ATOM 659 N N . TRP A 1 83 ? 11.416 9.245 -1.501 1.00 74.81 83 TRP A N 1
ATOM 660 C CA . TRP A 1 83 ? 11.199 9.756 -0.140 1.00 74.81 83 TRP A CA 1
ATOM 661 C C . TRP A 1 83 ? 10.059 9.066 0.610 1.00 74.81 83 TRP A C 1
ATOM 663 O O . TRP A 1 83 ? 10.018 9.097 1.838 1.00 74.81 83 TRP A O 1
ATOM 673 N N . THR A 1 84 ? 9.108 8.475 -0.111 1.00 77.56 84 THR A N 1
ATOM 674 C CA . THR A 1 84 ? 7.835 8.006 0.465 1.00 77.56 84 THR A CA 1
ATOM 675 C C . THR A 1 84 ? 7.606 6.508 0.303 1.00 77.56 84 THR A C 1
ATOM 677 O O . THR A 1 84 ? 6.835 5.918 1.056 1.00 77.56 84 THR A O 1
ATOM 680 N N . ASN A 1 85 ? 8.315 5.865 -0.614 1.00 80.00 85 ASN A N 1
ATOM 681 C CA . ASN A 1 85 ? 8.337 4.430 -0.809 1.00 80.00 85 ASN A CA 1
ATOM 682 C C . ASN A 1 85 ? 9.663 3.891 -0.273 1.00 80.00 85 ASN A C 1
ATOM 684 O O . ASN A 1 85 ? 10.674 3.852 -0.971 1.00 80.00 85 ASN A O 1
ATOM 688 N N . ILE A 1 86 ? 9.656 3.495 1.000 1.00 72.31 86 ILE A N 1
ATOM 689 C CA . ILE A 1 86 ? 10.801 2.816 1.600 1.00 72.31 86 ILE A CA 1
ATOM 690 C C . ILE A 1 86 ? 10.874 1.424 0.979 1.00 72.31 86 ILE A C 1
ATOM 692 O O . ILE A 1 86 ? 10.124 0.518 1.353 1.00 72.31 86 ILE A O 1
ATOM 696 N N . GLU A 1 87 ? 11.764 1.268 0.005 1.00 68.88 87 GLU A N 1
ATOM 697 C CA . GLU A 1 87 ? 11.968 -0.017 -0.631 1.00 68.88 87 GLU A CA 1
ATOM 698 C C . GLU A 1 87 ? 12.630 -0.995 0.339 1.00 68.88 87 GLU A C 1
ATOM 700 O O . GLU A 1 87 ? 13.438 -0.611 1.192 1.00 68.88 87 GLU A O 1
ATOM 705 N N . PRO A 1 88 ? 12.350 -2.294 0.191 1.00 64.69 88 PRO A N 1
ATOM 706 C CA . PRO A 1 88 ? 12.991 -3.290 1.024 1.00 64.69 88 PRO A CA 1
ATOM 707 C C . PRO A 1 88 ? 14.524 -3.266 0.917 1.00 64.69 88 PRO A C 1
ATOM 709 O O . PRO A 1 88 ? 15.213 -3.456 1.915 1.00 64.69 88 PRO A O 1
ATOM 712 N N . ALA A 1 89 ? 15.070 -2.951 -0.263 1.00 64.88 89 ALA A N 1
ATOM 713 C CA . ALA A 1 89 ? 16.506 -2.753 -0.454 1.00 64.88 89 ALA A CA 1
ATOM 714 C C . ALA A 1 89 ? 17.059 -1.608 0.412 1.00 64.88 89 ALA A C 1
ATOM 716 O O . ALA A 1 89 ? 18.143 -1.738 0.979 1.00 64.88 89 ALA A O 1
ATOM 717 N N . THR A 1 90 ? 16.294 -0.526 0.571 1.00 69.31 90 THR A N 1
ATOM 718 C CA . THR A 1 90 ? 16.638 0.618 1.420 1.00 69.31 90 THR A CA 1
ATOM 719 C C . THR A 1 90 ? 16.670 0.224 2.894 1.00 69.31 90 THR A C 1
ATOM 721 O O . THR A 1 90 ? 17.636 0.535 3.586 1.00 69.31 90 THR A O 1
ATOM 724 N N . VAL A 1 91 ? 15.675 -0.537 3.368 1.00 69.06 91 VAL A N 1
ATOM 725 C CA . VAL A 1 91 ? 15.662 -1.054 4.751 1.00 69.06 91 VAL A CA 1
ATOM 726 C C . VAL A 1 91 ? 16.866 -1.956 5.007 1.00 69.06 91 VAL A C 1
ATOM 728 O O . VAL A 1 91 ? 17.524 -1.837 6.034 1.00 69.06 91 VAL A O 1
ATOM 731 N N . VAL A 1 92 ? 17.188 -2.839 4.062 1.00 67.12 92 VAL A N 1
ATOM 732 C CA . VAL A 1 92 ? 18.339 -3.746 4.166 1.00 67.12 92 VAL A CA 1
ATOM 733 C C . VAL A 1 92 ? 19.652 -2.979 4.193 1.00 67.12 92 VAL A C 1
ATOM 735 O O . VAL A 1 92 ? 20.530 -3.325 4.976 1.00 67.12 92 VAL A O 1
ATOM 738 N N . ALA A 1 93 ? 19.783 -1.932 3.378 1.00 70.25 93 ALA A N 1
ATOM 739 C CA . ALA A 1 93 ? 20.953 -1.064 3.393 1.00 70.25 93 ALA A CA 1
ATOM 740 C C . ALA A 1 93 ? 21.109 -0.352 4.748 1.00 70.25 93 ALA A C 1
ATOM 742 O O . ALA A 1 93 ? 22.207 -0.325 5.298 1.00 70.25 93 ALA A O 1
ATOM 743 N N . TRP A 1 94 ? 20.017 0.160 5.327 1.00 75.69 94 TRP A N 1
ATOM 744 C CA . TRP A 1 94 ? 20.039 0.776 6.658 1.00 75.69 94 TRP A CA 1
ATOM 745 C C . TRP A 1 94 ? 20.388 -0.224 7.762 1.00 75.69 94 TRP A C 1
ATOM 747 O O . TRP A 1 94 ? 21.228 0.067 8.610 1.00 75.69 94 TRP A O 1
ATOM 757 N N . LEU A 1 95 ? 19.797 -1.422 7.739 1.00 69.12 95 LEU A N 1
ATOM 758 C CA . LEU A 1 95 ? 20.105 -2.477 8.707 1.00 69.12 95 LEU A CA 1
ATOM 759 C C . LEU A 1 95 ? 21.556 -2.958 8.585 1.00 69.12 95 LEU A C 1
ATOM 761 O O . LEU A 1 95 ? 22.212 -3.162 9.601 1.00 69.12 95 LEU A O 1
ATOM 765 N N . GLY A 1 96 ? 22.075 -3.083 7.360 1.00 67.50 96 GLY A N 1
ATOM 766 C CA . GLY A 1 96 ? 23.472 -3.437 7.104 1.00 67.50 96 GLY A CA 1
ATOM 767 C C . GLY A 1 96 ? 24.469 -2.368 7.563 1.00 67.50 96 GLY A C 1
ATOM 768 O O . GLY A 1 96 ? 25.588 -2.708 7.936 1.00 67.50 96 GLY A O 1
ATOM 769 N N . ALA A 1 97 ? 24.063 -1.094 7.595 1.00 74.00 97 ALA A N 1
ATOM 770 C CA . ALA A 1 97 ? 24.867 -0.010 8.161 1.00 74.00 97 ALA A CA 1
ATOM 771 C C . ALA A 1 97 ? 24.892 -0.022 9.702 1.00 74.00 97 ALA A C 1
ATOM 773 O O . ALA A 1 97 ? 25.860 0.438 10.300 1.00 74.00 97 ALA A O 1
ATOM 774 N N . LEU A 1 98 ? 23.842 -0.549 10.343 1.00 73.81 98 LEU A N 1
ATOM 775 C CA . LEU A 1 98 ? 23.724 -0.633 11.804 1.00 73.81 98 LEU A CA 1
ATOM 776 C C . LEU A 1 98 ? 24.303 -1.932 12.383 1.00 73.81 98 LEU A C 1
ATOM 778 O O . LEU A 1 98 ? 24.723 -1.945 13.538 1.00 73.81 98 LEU A O 1
ATOM 782 N N . VAL A 1 99 ? 24.322 -3.021 11.607 1.00 67.19 99 VAL A N 1
ATOM 783 C CA . VAL A 1 99 ? 24.818 -4.330 12.050 1.00 67.19 99 VAL A CA 1
ATOM 784 C C . VAL A 1 99 ? 25.728 -4.935 10.970 1.00 67.19 99 VAL A C 1
ATOM 786 O O . VAL A 1 99 ? 25.230 -5.309 9.902 1.00 67.19 99 VAL A O 1
ATOM 789 N N . PRO A 1 100 ? 27.043 -5.097 11.222 1.00 60.03 100 PRO A N 1
ATOM 790 C CA . PRO A 1 100 ? 27.961 -5.692 10.256 1.00 60.03 100 PRO A CA 1
ATOM 791 C C . PRO A 1 100 ? 27.596 -7.166 10.070 1.00 60.03 100 PRO A C 1
ATOM 793 O O . PRO A 1 100 ? 27.880 -8.009 10.916 1.00 60.03 100 PRO A O 1
ATOM 796 N N . THR A 1 101 ? 26.889 -7.490 8.990 1.00 56.50 101 THR A N 1
ATOM 797 C CA . THR A 1 101 ? 26.332 -8.834 8.796 1.00 56.50 101 THR A CA 1
ATOM 798 C C . THR A 1 101 ? 26.498 -9.293 7.360 1.00 56.50 101 THR A C 1
ATOM 800 O O . THR A 1 101 ? 25.696 -9.015 6.471 1.00 56.50 101 THR A O 1
ATOM 803 N N . HIS A 1 102 ? 27.513 -10.127 7.151 1.00 57.09 102 HIS A N 1
ATOM 804 C CA . HIS A 1 102 ? 27.714 -10.872 5.910 1.00 57.09 102 HIS A CA 1
ATOM 805 C C . HIS A 1 102 ? 26.561 -11.860 5.584 1.00 57.09 102 HIS A C 1
ATOM 807 O O . HIS A 1 102 ? 26.547 -12.440 4.504 1.00 57.09 102 HIS A O 1
ATOM 813 N N . GLY A 1 103 ? 25.555 -12.013 6.465 1.00 55.94 103 GLY A N 1
ATOM 814 C CA . GLY A 1 103 ? 24.380 -12.881 6.274 1.00 55.94 103 GLY A CA 1
ATOM 815 C C . GLY A 1 103 ? 23.033 -12.186 5.991 1.00 55.94 103 GLY A C 1
ATOM 816 O O . GLY A 1 103 ? 22.144 -12.822 5.422 1.00 55.94 103 GLY A O 1
ATOM 817 N N . LEU A 1 104 ? 22.847 -10.896 6.323 1.00 57.81 104 LEU A N 1
ATOM 818 C CA . LEU A 1 104 ? 21.536 -10.229 6.167 1.00 57.81 104 LEU A CA 1
ATOM 819 C C . LEU A 1 104 ? 21.165 -9.975 4.698 1.00 57.81 104 LEU A C 1
ATOM 821 O O . LEU A 1 104 ? 19.990 -10.050 4.331 1.00 57.81 104 LEU A O 1
ATOM 825 N N . HIS A 1 105 ? 22.154 -9.740 3.833 1.00 55.59 105 HIS A N 1
ATOM 826 C CA . HIS A 1 105 ? 21.913 -9.488 2.410 1.00 55.59 105 HIS A CA 1
ATOM 827 C C . HIS A 1 105 ? 21.288 -10.684 1.679 1.00 55.59 105 HIS A C 1
ATOM 829 O O . HIS A 1 105 ? 20.454 -10.483 0.793 1.00 55.59 105 HIS A O 1
ATOM 835 N N . HIS A 1 106 ? 21.651 -11.917 2.045 1.00 56.47 106 HIS A N 1
ATOM 836 C CA . HIS A 1 106 ? 21.096 -13.120 1.420 1.00 56.47 106 HIS A CA 1
ATOM 837 C C . HIS A 1 106 ? 19.669 -13.407 1.883 1.00 56.47 106 HIS A C 1
ATOM 839 O O . HIS A 1 106 ? 18.811 -13.681 1.043 1.00 56.47 106 HIS A O 1
ATOM 845 N N . ALA A 1 107 ? 19.402 -13.282 3.186 1.00 55.34 107 ALA A N 1
ATOM 846 C CA . ALA A 1 107 ? 18.066 -13.469 3.741 1.00 55.34 107 ALA A CA 1
ATOM 847 C C . ALA A 1 107 ? 17.090 -12.421 3.191 1.00 55.34 107 ALA A C 1
ATOM 849 O O . ALA A 1 107 ? 16.030 -12.757 2.674 1.00 55.34 107 ALA A O 1
ATOM 850 N N . ALA A 1 108 ? 17.454 -11.140 3.192 1.00 57.72 108 ALA A N 1
ATOM 851 C CA . ALA A 1 108 ? 16.525 -10.127 2.717 1.00 57.72 108 ALA A CA 1
ATOM 852 C C . ALA A 1 108 ? 16.250 -10.225 1.205 1.00 57.72 108 ALA A C 1
ATOM 854 O O . ALA A 1 108 ? 15.103 -10.132 0.774 1.00 57.72 108 ALA A O 1
ATOM 855 N N . ARG A 1 109 ? 17.266 -10.521 0.382 1.00 59.19 109 ARG A N 1
ATOM 856 C CA . ARG A 1 109 ? 17.050 -10.767 -1.055 1.00 59.19 109 ARG A CA 1
ATOM 857 C C . ARG A 1 109 ? 16.201 -12.008 -1.341 1.00 59.19 109 ARG A C 1
ATOM 859 O O . ARG A 1 109 ? 15.664 -12.090 -2.441 1.00 59.19 109 ARG A O 1
ATOM 866 N N . SER A 1 110 ? 16.093 -12.975 -0.425 1.00 57.94 110 SER A N 1
ATOM 867 C CA . SER A 1 110 ? 15.231 -14.155 -0.597 1.00 57.94 110 SER A CA 1
ATOM 868 C C . SER A 1 110 ? 13.802 -13.932 -0.089 1.00 57.94 110 SER A C 1
ATOM 870 O O . SER A 1 110 ? 12.865 -14.448 -0.694 1.00 57.94 110 SER A O 1
ATOM 872 N N . PHE A 1 111 ? 13.603 -13.119 0.954 1.00 56.69 111 PHE A N 1
ATOM 873 C CA . PHE A 1 111 ? 12.269 -12.773 1.471 1.00 56.69 111 PHE A CA 1
ATOM 874 C C . PHE A 1 111 ? 11.448 -11.880 0.529 1.00 56.69 111 PHE A C 1
ATOM 876 O O . PHE A 1 111 ? 10.224 -11.859 0.611 1.00 56.69 111 PHE A O 1
ATOM 883 N N . LEU A 1 112 ? 12.102 -11.158 -0.384 1.00 64.31 112 LEU A N 1
ATOM 884 C CA . LEU A 1 112 ? 11.488 -10.073 -1.159 1.00 64.31 112 LEU A CA 1
ATOM 885 C C . LEU A 1 112 ? 11.454 -10.352 -2.670 1.00 64.31 112 LEU A C 1
ATOM 887 O O . LEU A 1 112 ? 11.404 -9.426 -3.473 1.00 64.31 112 LEU A O 1
ATOM 891 N N . ARG A 1 113 ? 11.500 -11.632 -3.062 1.00 64.88 113 ARG A N 1
ATOM 892 C CA . ARG A 1 113 ? 11.525 -12.048 -4.477 1.00 64.88 113 ARG A CA 1
ATOM 893 C C . ARG A 1 113 ? 10.168 -11.960 -5.173 1.00 64.88 113 ARG A C 1
ATOM 895 O O . ARG A 1 113 ? 10.140 -11.842 -6.392 1.00 64.88 113 ARG A O 1
ATOM 902 N N . GLY A 1 114 ? 9.073 -12.042 -4.416 1.00 76.62 114 GLY A N 1
ATOM 903 C CA . GLY A 1 114 ? 7.716 -12.081 -4.953 1.00 76.62 114 GLY A CA 1
ATOM 904 C C . GLY A 1 114 ? 7.061 -10.711 -5.115 1.00 76.62 114 GLY A C 1
ATOM 905 O O . GLY A 1 114 ? 7.126 -9.867 -4.218 1.00 76.62 114 GLY A O 1
ATOM 906 N N . SER A 1 115 ? 6.351 -10.518 -6.229 1.00 86.75 115 SER A N 1
ATOM 907 C CA . SER A 1 115 ? 5.456 -9.371 -6.437 1.00 86.75 115 SER A CA 1
ATOM 908 C C . SER A 1 115 ? 4.088 -9.539 -5.750 1.00 86.75 115 SER A C 1
ATOM 910 O O . SER A 1 115 ? 3.425 -8.542 -5.459 1.00 86.75 115 SER A O 1
ATOM 912 N N . PHE A 1 116 ? 3.672 -10.776 -5.458 1.00 90.69 116 PHE A N 1
ATOM 913 C CA . PHE A 1 116 ? 2.382 -11.120 -4.863 1.00 90.69 116 PHE A CA 1
ATOM 914 C C . PHE A 1 116 ? 2.456 -11.228 -3.333 1.00 90.69 116 PHE A C 1
ATOM 916 O O . PHE A 1 116 ? 3.334 -11.926 -2.830 1.00 90.69 116 PHE A O 1
ATOM 923 N N . PRO A 1 117 ? 1.479 -10.686 -2.583 1.00 94.25 117 PRO A N 1
ATOM 924 C CA . PRO A 1 117 ? 0.421 -9.778 -3.024 1.00 94.25 117 PRO A CA 1
ATOM 925 C C . PRO A 1 117 ? 0.935 -8.335 -3.145 1.00 94.25 117 PRO A C 1
ATOM 927 O O . PRO A 1 117 ? 1.988 -7.976 -2.612 1.00 94.25 117 PRO A O 1
ATOM 930 N N . SER A 1 118 ? 0.169 -7.464 -3.807 1.00 94.44 118 SER A N 1
ATOM 931 C CA . SER A 1 118 ? 0.537 -6.051 -3.899 1.00 94.44 118 SER A CA 1
ATOM 932 C C . SER A 1 118 ? 0.382 -5.344 -2.553 1.00 94.44 118 SER A C 1
ATOM 934 O O . SER A 1 118 ? -0.731 -5.037 -2.118 1.00 94.44 118 SER A O 1
ATOM 936 N N . GLY A 1 119 ? 1.514 -5.014 -1.928 1.00 93.31 119 GLY A N 1
ATOM 937 C CA . GLY A 1 119 ? 1.556 -4.245 -0.684 1.00 93.31 119 GLY A CA 1
ATOM 938 C C . GLY A 1 119 ? 0.915 -2.859 -0.809 1.00 93.31 119 GLY A C 1
ATOM 939 O O . GLY A 1 119 ? 0.244 -2.410 0.113 1.00 93.31 119 GLY A O 1
ATOM 940 N N . HIS A 1 120 ? 1.048 -2.187 -1.958 1.00 94.31 120 HIS A N 1
ATOM 941 C CA . HIS A 1 120 ? 0.434 -0.871 -2.184 1.00 94.31 120 HIS A CA 1
ATOM 942 C C . HIS A 1 120 ? -1.089 -0.963 -2.210 1.00 94.31 120 HIS A C 1
ATOM 944 O O . HIS A 1 120 ? -1.768 -0.206 -1.517 1.00 94.31 120 HIS A O 1
ATOM 950 N N . VAL A 1 121 ? -1.629 -1.937 -2.949 1.00 96.81 121 VAL A N 1
ATOM 951 C CA . VAL A 1 121 ? -3.077 -2.161 -2.993 1.00 96.81 121 VAL A CA 1
ATOM 952 C C . VAL A 1 121 ? -3.587 -2.607 -1.625 1.00 96.81 121 VAL A C 1
ATOM 954 O O . VAL A 1 121 ? -4.603 -2.081 -1.179 1.00 96.81 121 VAL A O 1
ATOM 957 N N . PHE A 1 122 ? -2.867 -3.483 -0.915 1.00 97.12 122 PHE A N 1
ATOM 958 C CA . PHE A 1 122 ? -3.176 -3.851 0.472 1.00 97.12 122 PHE A CA 1
ATOM 959 C C . PHE A 1 122 ? -3.277 -2.624 1.383 1.00 97.12 122 PHE A C 1
ATOM 961 O O . PHE A 1 122 ? -4.317 -2.408 2.009 1.00 97.12 122 PHE A O 1
ATOM 968 N N . ARG A 1 123 ? -2.231 -1.793 1.432 1.00 96.00 123 ARG A N 1
ATOM 969 C CA . ARG A 1 123 ? -2.166 -0.635 2.330 1.00 96.00 123 ARG A CA 1
ATOM 970 C C . ARG A 1 123 ? -3.227 0.405 1.997 1.00 96.00 123 ARG A C 1
ATOM 972 O O . ARG A 1 123 ? -3.859 0.919 2.915 1.00 96.00 123 ARG A O 1
ATOM 979 N N . ILE A 1 124 ? -3.474 0.674 0.713 1.00 95.69 124 ILE A N 1
ATOM 980 C CA . ILE A 1 124 ? -4.541 1.588 0.286 1.00 95.69 124 ILE A CA 1
ATOM 981 C C . ILE A 1 124 ? -5.902 1.041 0.706 1.00 95.69 124 ILE A C 1
ATOM 983 O O . ILE A 1 124 ? -6.672 1.732 1.372 1.00 95.69 124 ILE A O 1
ATOM 987 N N . THR A 1 125 ? -6.173 -0.219 0.369 1.00 96.81 125 THR A N 1
ATOM 988 C CA . THR A 1 125 ? -7.431 -0.897 0.696 1.00 96.81 125 THR A CA 1
ATOM 989 C C . THR A 1 125 ? -7.679 -0.877 2.204 1.00 96.81 125 THR A C 1
ATOM 991 O O . THR A 1 125 ? -8.760 -0.510 2.658 1.00 96.81 125 THR A O 1
ATOM 994 N N . TYR A 1 126 ? -6.663 -1.186 3.006 1.00 96.69 126 TYR A N 1
ATOM 995 C CA . TYR A 1 126 ? -6.781 -1.156 4.454 1.00 96.69 126 TYR A CA 1
ATOM 996 C C . TYR A 1 126 ? -6.965 0.270 4.988 1.00 96.69 126 TYR A C 1
ATOM 998 O O . TYR A 1 126 ? -8.001 0.572 5.580 1.00 96.69 126 TYR A O 1
ATOM 1006 N N . ALA A 1 127 ? -5.978 1.149 4.776 1.00 95.31 127 ALA A N 1
ATOM 1007 C CA . ALA A 1 127 ? -5.897 2.456 5.424 1.00 95.31 127 ALA A CA 1
ATOM 1008 C C . ALA A 1 127 ? -7.026 3.387 4.973 1.00 95.31 127 ALA A C 1
ATOM 1010 O O . ALA A 1 127 ? -7.737 3.942 5.808 1.00 95.31 127 ALA A O 1
ATOM 1011 N N . TYR A 1 128 ? -7.264 3.510 3.666 1.00 93.50 128 TYR A N 1
ATOM 1012 C CA . TYR A 1 128 ? -8.322 4.379 3.145 1.00 93.50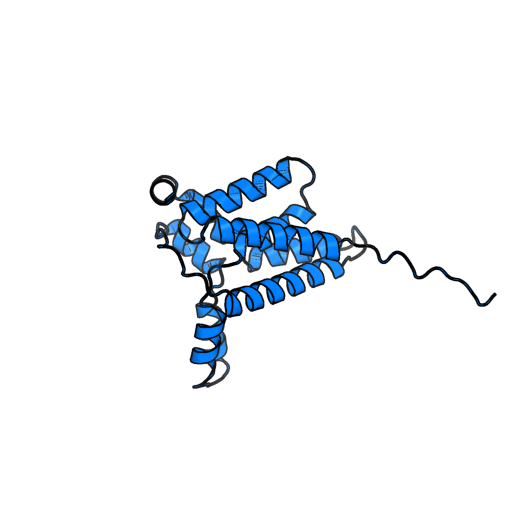 128 TYR A CA 1
ATOM 1013 C C . TYR A 1 128 ? -9.709 3.785 3.386 1.00 93.50 128 TYR A C 1
ATOM 1015 O O . TYR A 1 128 ? -10.664 4.525 3.629 1.00 93.50 128 TYR A O 1
ATOM 1023 N N . GLY A 1 129 ? -9.817 2.454 3.433 1.00 92.00 129 GLY A N 1
ATOM 1024 C CA . GLY A 1 129 ? -11.029 1.759 3.861 1.00 92.00 129 GLY A CA 1
ATOM 1025 C C . GLY A 1 129 ? -11.428 2.043 5.310 1.00 92.00 129 GLY A C 1
ATOM 1026 O O . GLY A 1 129 ? -12.554 1.722 5.707 1.00 92.00 129 GLY A O 1
ATOM 1027 N N . LEU A 1 130 ? -10.555 2.646 6.122 1.00 91.31 130 LEU A N 1
ATOM 1028 C CA . LEU A 1 130 ? -10.943 3.127 7.443 1.00 91.31 130 LEU A CA 1
ATOM 1029 C C . LEU A 1 130 ? -11.798 4.401 7.373 1.00 91.31 130 LEU A C 1
ATOM 1031 O O . LEU A 1 130 ? -12.692 4.558 8.208 1.00 91.31 130 LEU A O 1
ATOM 1035 N N . PHE A 1 131 ? -11.566 5.254 6.372 1.00 90.19 131 PHE A N 1
ATOM 1036 C CA . PHE A 1 131 ? -12.216 6.560 6.204 1.00 90.19 131 PHE A CA 1
ATOM 1037 C C . PHE A 1 131 ? -13.391 6.513 5.233 1.00 90.19 131 PHE A C 1
ATOM 1039 O O . PHE A 1 131 ? -14.416 7.151 5.465 1.00 90.19 131 PHE A O 1
ATOM 1046 N N . LEU A 1 132 ? -13.246 5.747 4.154 1.00 89.38 132 LEU A N 1
ATOM 1047 C CA . LEU A 1 132 ? -14.263 5.620 3.126 1.00 89.38 132 LEU A CA 1
ATOM 1048 C C . LEU A 1 132 ? -15.260 4.523 3.489 1.00 89.38 132 LEU A C 1
ATOM 1050 O O . LEU A 1 132 ? -14.925 3.457 4.016 1.00 89.38 132 LEU A O 1
ATOM 1054 N N . ARG A 1 133 ? -16.516 4.791 3.165 1.00 79.75 133 ARG A N 1
ATOM 1055 C CA . ARG A 1 133 ? -17.589 3.804 3.114 1.00 79.75 133 ARG A CA 1
ATOM 1056 C C . ARG A 1 133 ? -18.142 3.834 1.677 1.00 79.75 133 ARG A C 1
ATOM 1058 O O . ARG A 1 133 ? -17.888 4.789 0.943 1.00 79.75 133 ARG A O 1
ATOM 1065 N N . ASN A 1 134 ? -18.947 2.840 1.292 1.00 84.94 134 ASN A N 1
ATOM 1066 C CA . ASN A 1 134 ? -19.748 2.852 0.051 1.00 84.94 134 ASN A CA 1
ATOM 1067 C C . ASN A 1 134 ? -18.951 2.518 -1.237 1.00 84.94 134 ASN A C 1
ATOM 1069 O O . ASN A 1 134 ? -17.781 2.153 -1.191 1.00 84.94 134 ASN A O 1
ATOM 1073 N N . TRP A 1 135 ? -19.602 2.653 -2.399 1.00 90.19 135 TRP A N 1
ATOM 1074 C CA . TRP A 1 135 ? -19.055 2.417 -3.749 1.00 90.19 135 TRP A CA 1
ATOM 1075 C C . TRP A 1 135 ? -17.727 3.143 -4.034 1.00 90.19 135 TRP A C 1
ATOM 1077 O O . TRP A 1 135 ? -16.869 2.634 -4.751 1.00 90.19 135 TRP A O 1
ATOM 1087 N N . THR A 1 136 ? -17.538 4.303 -3.408 1.00 90.69 136 THR A N 1
ATOM 1088 C CA . THR A 1 136 ? -16.346 5.155 -3.482 1.00 90.69 136 THR A CA 1
ATOM 1089 C C . THR A 1 136 ? -15.069 4.422 -3.032 1.00 90.69 136 THR A C 1
ATOM 1091 O O . THR A 1 136 ? -14.012 4.556 -3.647 1.00 90.69 136 THR A O 1
ATOM 1094 N N . TYR A 1 137 ? -15.193 3.542 -2.033 1.00 91.81 137 TYR A N 1
ATOM 1095 C CA . TYR A 1 137 ? -14.123 2.648 -1.592 1.00 91.81 137 TYR A CA 1
ATOM 1096 C C . TYR A 1 137 ? -13.743 1.624 -2.670 1.00 91.81 137 TYR A C 1
ATOM 1098 O O . TYR A 1 137 ? -12.561 1.395 -2.908 1.00 91.81 137 TYR A O 1
ATOM 1106 N N . GLY A 1 138 ? -14.733 1.043 -3.356 1.00 94.38 138 GLY A N 1
ATOM 1107 C CA . GLY A 1 138 ? -14.494 0.106 -4.457 1.00 94.38 138 GLY A CA 1
ATOM 1108 C C . GLY A 1 138 ? -13.758 0.765 -5.623 1.00 94.38 138 GLY A C 1
ATOM 1109 O O . GLY A 1 138 ? -12.792 0.206 -6.135 1.00 94.38 138 GLY A O 1
ATOM 1110 N N . ILE A 1 139 ? -14.146 1.992 -5.983 1.00 95.00 139 ILE A N 1
ATOM 1111 C CA . ILE A 1 139 ? -13.460 2.764 -7.028 1.00 95.00 139 ILE A CA 1
ATOM 1112 C C . ILE A 1 139 ? -12.005 3.035 -6.665 1.00 95.00 139 ILE A C 1
ATOM 1114 O O . ILE A 1 139 ? -11.135 2.869 -7.515 1.00 95.00 139 ILE A O 1
ATOM 1118 N N . LEU A 1 140 ? -11.717 3.408 -5.417 1.00 95.00 140 LEU A N 1
ATOM 1119 C CA . LEU A 1 140 ? -10.340 3.643 -4.986 1.00 95.00 140 LEU A CA 1
ATOM 1120 C C . LEU A 1 140 ? -9.463 2.398 -5.189 1.00 95.00 140 LEU A C 1
ATOM 1122 O O . LEU A 1 140 ? -8.339 2.513 -5.672 1.00 95.00 140 LEU A O 1
ATOM 1126 N N . ILE A 1 141 ? -9.981 1.213 -4.858 1.00 95.88 141 ILE A N 1
ATOM 1127 C CA . ILE A 1 141 ? -9.266 -0.058 -5.049 1.00 95.88 141 ILE A CA 1
ATOM 1128 C C . ILE A 1 141 ? -9.018 -0.314 -6.535 1.00 95.88 141 ILE A C 1
ATOM 1130 O O . ILE A 1 141 ? -7.912 -0.699 -6.904 1.00 95.88 141 ILE A O 1
ATOM 1134 N N . LEU A 1 142 ? -10.013 -0.063 -7.391 1.00 96.62 142 LEU A N 1
ATOM 1135 C CA . LEU A 1 142 ? -9.869 -0.214 -8.841 1.00 96.62 142 LEU A CA 1
ATOM 1136 C C . LEU A 1 142 ? -8.831 0.755 -9.418 1.00 96.62 142 LEU A C 1
ATOM 1138 O O . LEU A 1 142 ? -8.006 0.340 -10.226 1.00 96.62 142 LEU A O 1
ATOM 1142 N N . ILE A 1 143 ? -8.825 2.015 -8.973 1.00 96.38 143 ILE A N 1
ATOM 1143 C CA . ILE A 1 143 ? -7.816 3.007 -9.371 1.00 96.38 143 ILE A CA 1
ATOM 1144 C C . ILE A 1 143 ? -6.427 2.558 -8.918 1.00 96.38 143 ILE A C 1
ATOM 1146 O O . ILE A 1 143 ? -5.485 2.608 -9.705 1.00 96.38 143 ILE A O 1
ATOM 1150 N N . ALA A 1 144 ? -6.296 2.088 -7.675 1.00 96.50 144 ALA A N 1
ATOM 1151 C CA . ALA A 1 144 ? -5.026 1.607 -7.151 1.00 96.50 144 ALA A CA 1
ATOM 1152 C C . ALA A 1 144 ? -4.510 0.397 -7.937 1.00 96.50 144 ALA A C 1
ATOM 1154 O O . ALA A 1 144 ? -3.350 0.387 -8.340 1.00 96.50 144 ALA A O 1
ATOM 1155 N N . ALA A 1 145 ? -5.378 -0.584 -8.199 1.00 96.81 145 ALA A N 1
ATOM 1156 C CA . ALA A 1 145 ? -5.064 -1.760 -9.000 1.00 96.81 145 ALA A CA 1
ATOM 1157 C C . ALA A 1 145 ? -4.648 -1.376 -10.426 1.00 96.81 145 ALA A C 1
ATOM 1159 O O . ALA A 1 145 ? -3.615 -1.828 -10.915 1.00 96.81 145 ALA A O 1
ATOM 1160 N N . PHE A 1 146 ? -5.411 -0.493 -11.072 1.00 96.56 146 PHE A N 1
ATOM 1161 C CA . PHE A 1 146 ? -5.086 0.010 -12.399 1.00 96.56 146 PHE A CA 1
ATOM 1162 C C . PHE A 1 146 ? -3.725 0.711 -12.418 1.00 96.56 146 PHE A C 1
ATOM 1164 O O . PHE A 1 146 ? -2.899 0.399 -13.270 1.00 96.56 146 PHE A O 1
ATOM 1171 N N . ALA A 1 147 ? -3.466 1.608 -11.464 1.00 95.38 147 ALA A N 1
ATOM 1172 C CA . ALA A 1 147 ? -2.230 2.376 -11.411 1.00 95.38 147 ALA A CA 1
ATOM 1173 C C . ALA A 1 147 ? -1.001 1.475 -11.233 1.00 95.38 147 ALA A C 1
ATOM 1175 O O . ALA A 1 147 ? -0.068 1.605 -12.017 1.00 95.38 147 ALA A O 1
ATOM 1176 N N . VAL A 1 148 ? -1.010 0.525 -10.286 1.00 93.81 148 VAL A N 1
ATOM 1177 C CA . VAL A 1 148 ? 0.156 -0.358 -10.062 1.00 93.81 148 VAL A CA 1
ATOM 1178 C C . VAL A 1 148 ? 0.424 -1.326 -11.218 1.00 93.81 148 VAL A C 1
ATOM 1180 O O . VAL A 1 148 ? 1.570 -1.721 -11.433 1.00 93.81 148 VAL A O 1
ATOM 1183 N N . VAL A 1 149 ? -0.614 -1.714 -11.969 1.00 95.00 149 VAL A N 1
ATOM 1184 C CA . VAL A 1 149 ? -0.462 -2.555 -13.167 1.00 95.00 149 VAL A CA 1
ATOM 1185 C C . VAL A 1 149 ? 0.004 -1.720 -14.359 1.00 95.00 149 VAL A C 1
ATOM 1187 O O . VAL A 1 149 ? 0.853 -2.166 -15.128 1.00 95.00 149 VAL A O 1
ATOM 1190 N N . ALA A 1 150 ? -0.525 -0.506 -14.523 1.00 93.56 150 ALA A N 1
ATOM 1191 C CA . ALA A 1 150 ? -0.145 0.405 -15.600 1.00 93.56 150 ALA A CA 1
ATOM 1192 C C . ALA A 1 150 ? 1.296 0.908 -15.461 1.00 93.56 150 ALA A C 1
ATOM 1194 O O . ALA A 1 150 ? 1.983 1.052 -16.467 1.00 93.56 150 ALA A O 1
ATOM 1195 N N . THR A 1 151 ? 1.778 1.116 -14.234 1.00 92.25 151 THR A N 1
ATOM 1196 C CA . THR A 1 151 ? 3.185 1.443 -13.963 1.00 92.25 151 THR A CA 1
ATOM 1197 C C . THR A 1 151 ? 4.098 0.216 -13.992 1.00 92.25 151 THR A C 1
ATOM 1199 O O . THR A 1 151 ? 5.300 0.360 -13.824 1.00 92.25 151 THR A O 1
ATOM 1202 N N . GLY A 1 152 ? 3.568 -0.989 -14.233 1.00 88.69 152 GLY A N 1
ATOM 1203 C CA . GLY A 1 152 ? 4.372 -2.201 -14.404 1.00 88.69 152 GLY A CA 1
ATOM 1204 C C . GLY A 1 152 ? 4.994 -2.745 -13.116 1.00 88.69 152 GLY A C 1
ATOM 1205 O O . GLY A 1 152 ? 5.873 -3.596 -13.177 1.00 88.69 152 GLY A O 1
ATOM 1206 N N . GLY A 1 153 ? 4.557 -2.287 -11.941 1.00 87.19 153 GLY A N 1
ATOM 1207 C CA . GLY A 1 153 ? 5.121 -2.772 -10.680 1.00 87.19 153 GLY A CA 1
ATOM 1208 C C . GLY A 1 153 ? 4.422 -4.009 -10.109 1.00 87.19 153 GLY A C 1
ATOM 1209 O O . GLY A 1 153 ? 4.986 -4.681 -9.249 1.00 87.19 153 GLY A O 1
ATOM 1210 N N . HIS A 1 154 ? 3.216 -4.336 -10.582 1.00 93.31 154 HIS A N 1
ATOM 1211 C CA . HIS A 1 154 ? 2.474 -5.523 -10.157 1.00 93.31 154 HIS A CA 1
ATOM 1212 C C . HIS A 1 154 ? 1.667 -6.153 -11.286 1.00 93.31 154 HIS A C 1
ATOM 1214 O O . HIS A 1 154 ? 1.209 -5.480 -12.211 1.00 93.31 154 HIS A O 1
ATOM 1220 N N . TRP A 1 155 ? 1.421 -7.451 -11.163 1.00 94.62 155 TRP A N 1
ATOM 1221 C CA . TRP A 1 155 ? 0.459 -8.132 -12.008 1.00 94.62 155 TRP A CA 1
ATOM 1222 C C . TRP A 1 155 ? -0.984 -7.941 -11.510 1.00 94.62 155 TRP A C 1
ATOM 1224 O O . TRP A 1 155 ? -1.199 -7.783 -10.306 1.00 94.62 155 TRP A O 1
ATOM 1234 N N . PRO A 1 156 ? -2.007 -8.016 -12.386 1.00 95.12 156 PRO A N 1
ATOM 1235 C CA . PRO A 1 156 ? -3.410 -7.918 -11.980 1.00 95.12 156 PRO A CA 1
ATOM 1236 C C . PRO A 1 156 ? -3.807 -8.816 -10.795 1.00 95.12 156 PRO A C 1
ATOM 1238 O O . PRO A 1 156 ? -4.513 -8.370 -9.896 1.00 95.12 156 PRO A O 1
ATOM 1241 N N . TRP A 1 157 ? -3.317 -10.052 -10.726 1.00 94.75 157 TRP A N 1
ATOM 1242 C CA . TRP A 1 157 ? -3.617 -10.997 -9.642 1.00 94.75 157 TRP A CA 1
ATOM 1243 C C . TRP A 1 157 ? -2.950 -10.602 -8.321 1.00 94.75 157 TRP A C 1
ATOM 1245 O O . TRP A 1 157 ? -3.553 -10.796 -7.266 1.00 94.75 157 TRP A O 1
ATOM 1255 N N . ASP A 1 158 ? -1.790 -9.939 -8.357 1.00 95.00 158 ASP A N 1
ATOM 1256 C CA . ASP A 1 158 ? -1.171 -9.336 -7.168 1.00 95.00 158 ASP A CA 1
ATOM 1257 C C . ASP A 1 158 ? -2.084 -8.270 -6.560 1.00 95.00 158 ASP A C 1
ATOM 1259 O O . ASP A 1 158 ? -2.180 -8.155 -5.335 1.00 95.00 158 ASP A O 1
ATOM 1263 N N . THR A 1 159 ? -2.777 -7.499 -7.406 1.00 96.38 159 THR A N 1
ATOM 1264 C CA . THR A 1 159 ? -3.717 -6.464 -6.954 1.00 96.38 159 THR A CA 1
ATOM 1265 C C . THR A 1 159 ? -4.958 -7.065 -6.308 1.00 96.38 159 THR A C 1
ATOM 1267 O O . THR A 1 159 ? -5.403 -6.567 -5.276 1.00 96.38 159 THR A O 1
ATOM 1270 N N . VAL A 1 160 ? -5.464 -8.182 -6.843 1.00 97.00 160 VAL A N 1
ATOM 1271 C CA . VAL A 1 160 ? -6.584 -8.922 -6.246 1.00 97.00 160 VAL A CA 1
ATOM 1272 C C . VAL A 1 160 ? -6.178 -9.467 -4.879 1.00 97.00 160 VAL A C 1
ATOM 1274 O O . VAL A 1 160 ? -6.888 -9.249 -3.900 1.00 97.00 160 VAL A O 1
ATOM 1277 N N . GLY A 1 161 ? -5.004 -10.101 -4.784 1.00 96.56 161 GLY A N 1
ATOM 1278 C CA . GLY A 1 161 ? -4.464 -10.597 -3.518 1.00 96.56 161 GLY A CA 1
ATOM 1279 C C . GLY A 1 161 ? -4.280 -9.487 -2.481 1.00 96.56 161 GLY A C 1
ATOM 1280 O O . GLY A 1 161 ? -4.702 -9.632 -1.335 1.00 96.56 161 GLY A O 1
ATOM 1281 N N . GLY A 1 162 ? -3.721 -8.345 -2.895 1.00 96.81 162 GLY A N 1
ATOM 1282 C CA . GLY A 1 162 ? -3.553 -7.174 -2.033 1.00 96.81 162 GLY A CA 1
ATOM 1283 C C . GLY A 1 162 ? -4.889 -6.612 -1.541 1.00 96.81 162 GLY A C 1
ATOM 1284 O O . GLY A 1 162 ? -5.050 -6.357 -0.348 1.00 96.81 162 GLY A O 1
ATOM 1285 N N . ALA A 1 163 ? -5.874 -6.472 -2.431 1.00 97.44 163 ALA A N 1
ATOM 1286 C CA . ALA A 1 163 ? -7.204 -5.984 -2.077 1.00 97.44 163 ALA A CA 1
ATOM 1287 C C . ALA A 1 163 ? -7.916 -6.929 -1.097 1.00 97.44 163 ALA A C 1
ATOM 1289 O O . ALA A 1 163 ? -8.432 -6.480 -0.073 1.00 97.44 163 ALA A O 1
ATOM 1290 N N . LEU A 1 164 ? -7.901 -8.239 -1.364 1.00 97.50 164 LEU A N 1
ATOM 1291 C CA . LEU A 1 164 ? -8.507 -9.234 -0.477 1.00 97.50 164 LEU A CA 1
ATOM 1292 C C . LEU A 1 164 ? -7.855 -9.223 0.905 1.00 97.50 164 LEU A C 1
ATOM 1294 O O . LEU A 1 164 ? -8.570 -9.180 1.903 1.00 97.50 164 LEU A O 1
ATOM 1298 N N . LEU A 1 165 ? -6.521 -9.189 0.973 1.00 97.31 165 LEU A N 1
ATOM 1299 C CA . LEU A 1 165 ? -5.793 -9.085 2.237 1.00 97.31 165 LEU A CA 1
ATOM 1300 C C . LEU A 1 165 ? -6.167 -7.804 2.996 1.00 97.31 165 LEU A C 1
ATOM 1302 O O . LEU A 1 165 ? -6.447 -7.843 4.189 1.00 97.31 165 LEU A O 1
ATOM 1306 N N . GLY A 1 166 ? -6.252 -6.664 2.305 1.00 96.62 166 GLY A N 1
ATOM 1307 C CA . GLY A 1 166 ? -6.621 -5.392 2.931 1.00 96.62 166 GLY A CA 1
ATOM 1308 C C . GLY A 1 166 ? -8.043 -5.414 3.490 1.00 96.62 166 GLY A C 1
ATOM 1309 O O . GLY A 1 166 ? -8.282 -4.978 4.619 1.00 96.62 166 GLY A O 1
ATOM 1310 N N . MET A 1 167 ? -8.990 -5.971 2.730 1.00 95.81 167 MET A N 1
ATOM 1311 C CA . MET A 1 167 ? -10.376 -6.126 3.165 1.00 95.81 167 MET A CA 1
ATOM 1312 C C . MET A 1 167 ? -10.494 -7.060 4.370 1.00 95.81 167 MET A C 1
ATOM 1314 O O . MET A 1 167 ? -11.148 -6.691 5.347 1.00 95.81 167 MET A O 1
ATOM 1318 N N . THR A 1 168 ? -9.866 -8.238 4.326 1.00 95.88 168 THR A N 1
ATOM 1319 C CA . THR A 1 168 ? -9.947 -9.232 5.406 1.00 95.88 168 THR A CA 1
ATOM 1320 C C . THR A 1 168 ? -9.269 -8.730 6.672 1.00 95.88 168 THR A C 1
ATOM 1322 O O . THR A 1 168 ? -9.897 -8.751 7.729 1.00 95.88 168 THR A O 1
ATOM 1325 N N . SER A 1 169 ? -8.060 -8.165 6.582 1.00 95.31 169 SER A N 1
ATOM 1326 C CA . SER A 1 169 ? -7.384 -7.549 7.727 1.00 95.31 169 SER A CA 1
ATOM 1327 C C . SER A 1 169 ? -8.245 -6.453 8.355 1.00 95.31 169 SER A C 1
ATOM 1329 O O . SER A 1 169 ? -8.358 -6.385 9.579 1.00 95.31 169 SER A O 1
ATOM 1331 N N . ARG A 1 170 ? -8.904 -5.610 7.544 1.00 94.00 170 ARG A N 1
ATOM 1332 C CA . ARG A 1 170 ? -9.790 -4.549 8.049 1.00 94.00 170 ARG A CA 1
ATOM 1333 C C . ARG A 1 170 ? -11.013 -5.121 8.765 1.00 94.00 170 ARG A C 1
ATOM 1335 O O . ARG A 1 170 ? -11.420 -4.585 9.796 1.00 94.00 170 ARG A O 1
ATOM 1342 N N . LEU A 1 171 ? -11.615 -6.179 8.223 1.00 92.88 171 LEU A N 1
ATOM 1343 C CA . LEU A 1 171 ? -12.753 -6.864 8.844 1.00 92.88 171 LEU A CA 1
ATOM 1344 C C . LEU A 1 171 ? -12.357 -7.477 10.189 1.00 92.88 171 LEU A C 1
ATOM 1346 O O . LEU A 1 171 ? -13.047 -7.251 11.180 1.00 92.88 171 LEU A O 1
ATOM 1350 N N . VAL A 1 172 ? -11.213 -8.164 10.245 1.00 93.06 172 VAL A N 1
ATOM 1351 C CA . VAL A 1 172 ? -10.664 -8.729 11.486 1.00 93.06 172 VAL A CA 1
ATOM 1352 C C . VAL A 1 172 ? -10.399 -7.627 12.511 1.00 93.06 172 VAL A C 1
ATOM 1354 O O . VAL A 1 172 ? -10.824 -7.742 13.657 1.00 93.06 172 VAL A O 1
ATOM 1357 N N . ALA A 1 173 ? -9.786 -6.516 12.098 1.00 91.50 173 ALA A N 1
ATOM 1358 C CA . ALA A 1 173 ? -9.496 -5.389 12.982 1.00 91.50 173 ALA A CA 1
ATOM 1359 C C . ALA A 1 173 ? -10.756 -4.699 13.531 1.00 91.50 173 ALA A C 1
ATOM 1361 O O . ALA A 1 173 ? -10.730 -4.153 14.631 1.00 91.50 173 ALA A O 1
ATOM 1362 N N . ARG A 1 174 ? -11.860 -4.709 12.773 1.00 88.75 174 ARG A N 1
ATOM 1363 C CA . ARG A 1 174 ? -13.153 -4.131 13.178 1.00 88.75 174 ARG A CA 1
ATOM 1364 C C . ARG A 1 174 ? -14.072 -5.113 13.896 1.00 88.75 174 ARG A C 1
ATOM 1366 O O . ARG A 1 174 ? -15.094 -4.682 14.431 1.00 88.75 174 ARG A O 1
ATOM 1373 N N . SER A 1 175 ? -13.724 -6.396 13.935 1.00 88.75 175 SER A N 1
ATOM 1374 C CA . SER A 1 175 ? -14.466 -7.392 14.696 1.00 88.75 175 SER A CA 1
ATOM 1375 C C . SER A 1 175 ? -14.484 -6.988 16.172 1.00 88.75 175 SER A C 1
ATOM 1377 O O . SER A 1 175 ? -13.452 -6.909 16.847 1.00 88.75 175 SER A O 1
ATOM 1379 N N . LYS A 1 176 ? -15.672 -6.668 16.694 1.00 76.31 176 LYS A N 1
ATOM 1380 C CA . LYS A 1 176 ? -15.878 -6.601 18.140 1.00 76.31 176 LYS A CA 1
ATOM 1381 C C . LYS A 1 176 ? -15.938 -8.051 18.611 1.00 76.31 176 LYS A C 1
ATOM 1383 O O . LYS A 1 176 ? -16.754 -8.805 18.091 1.00 76.31 176 LYS A O 1
ATOM 1388 N N . ARG A 1 177 ? -15.098 -8.448 19.577 1.00 60.25 177 ARG A N 1
ATOM 1389 C CA . ARG A 1 177 ? -15.287 -9.726 20.283 1.00 60.25 177 ARG A CA 1
ATOM 1390 C C . ARG A 1 177 ? -16.682 -9.701 20.907 1.00 60.25 177 ARG A C 1
ATOM 1392 O O . ARG A 1 177 ? -16.887 -9.067 21.937 1.00 60.25 177 ARG A O 1
ATOM 1399 N N . SER A 1 178 ? -17.634 -10.342 20.245 1.00 52.12 178 SER A N 1
ATOM 1400 C CA . SER A 1 178 ? -18.896 -10.735 20.847 1.00 52.12 178 SER A CA 1
ATOM 1401 C C . SER A 1 178 ? -18.559 -11.827 21.860 1.00 52.12 178 SER A C 1
ATOM 1403 O O . SER A 1 178 ? -18.079 -12.882 21.456 1.00 52.12 178 SER A O 1
ATOM 1405 N N . GLY A 1 179 ? -18.711 -11.550 23.158 1.00 51.44 179 GLY A N 1
ATOM 1406 C CA . GLY A 1 179 ? -18.546 -12.557 24.215 1.00 51.44 179 GLY A CA 1
ATOM 1407 C C . GLY A 1 179 ? -17.439 -12.274 25.233 1.00 51.44 179 GLY A C 1
ATOM 1408 O O . GLY A 1 179 ? -16.397 -12.923 25.247 1.00 51.44 179 GLY A O 1
ATOM 1409 N N . ARG A 1 180 ? -17.698 -11.336 26.145 1.00 46.62 180 ARG A N 1
ATOM 1410 C CA . ARG A 1 180 ? -17.285 -11.454 27.553 1.00 46.62 180 ARG A CA 1
ATOM 1411 C C . ARG A 1 180 ? -18.441 -10.897 28.380 1.00 46.62 180 ARG A C 1
ATOM 1413 O O . ARG A 1 180 ? -18.436 -9.743 28.786 1.00 46.62 180 ARG A O 1
ATOM 1420 N N . GLY A 1 181 ? -19.496 -11.700 28.440 1.00 48.22 181 GLY A N 1
ATOM 1421 C CA . GLY A 1 181 ? -20.798 -11.359 28.997 1.00 48.22 181 GLY A CA 1
ATOM 1422 C C . GLY A 1 181 ? -21.532 -12.617 29.448 1.00 48.22 181 GLY A C 1
ATOM 1423 O O . GLY A 1 181 ? -22.613 -12.889 28.960 1.00 48.22 181 GLY A O 1
ATOM 1424 N N . GLU A 1 182 ? -20.889 -13.374 30.329 1.00 44.19 182 GLU A N 1
ATOM 1425 C CA . GLU A 1 182 ? -21.482 -14.169 31.414 1.00 44.19 182 GLU A CA 1
ATOM 1426 C C . GLU A 1 182 ? -20.491 -13.882 32.564 1.00 44.19 182 GLU A C 1
ATOM 1428 O O . GLU A 1 182 ? -19.319 -14.229 32.453 1.00 44.19 182 GLU A O 1
ATOM 1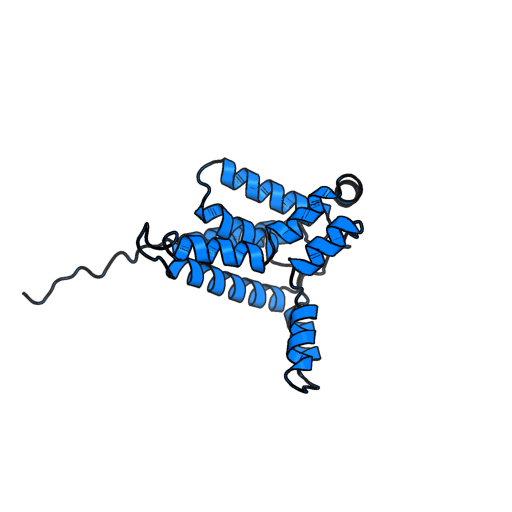433 N N . SER A 1 183 ? -20.739 -13.021 33.556 1.00 52.19 183 SER A N 1
ATOM 1434 C CA . SER A 1 183 ? -21.912 -12.915 34.429 1.00 52.19 183 SER A CA 1
ATOM 1435 C C . SER A 1 183 ? -22.372 -14.283 34.914 1.00 52.19 183 SER A C 1
ATOM 1437 O O . SER A 1 183 ? -23.461 -14.730 34.582 1.00 52.19 183 SER A O 1
ATOM 1439 N N . ALA A 1 184 ? -21.502 -14.959 35.660 1.00 51.12 184 ALA A N 1
ATOM 1440 C CA . ALA A 1 184 ? -21.842 -16.155 36.420 1.00 51.12 184 ALA A CA 1
ATOM 1441 C C . ALA A 1 184 ? -21.022 -16.199 37.718 1.00 51.12 184 ALA A C 1
ATOM 1443 O O . ALA A 1 184 ? -20.287 -17.149 37.931 1.00 51.12 184 ALA A O 1
ATOM 1444 N N . TYR A 1 185 ? -21.094 -15.130 38.520 1.00 51.75 185 TYR A N 1
ATOM 1445 C CA . TYR A 1 185 ? -20.841 -15.120 39.969 1.00 51.75 185 TYR A CA 1
ATOM 1446 C C . TYR A 1 185 ? -21.535 -13.874 40.549 1.00 51.75 185 TYR A C 1
ATOM 1448 O O . TYR A 1 185 ? -20.879 -12.902 40.914 1.00 51.75 185 TYR A O 1
ATOM 1456 N N . GLU A 1 186 ? -22.868 -13.891 40.542 1.00 46.12 186 GLU A N 1
ATOM 1457 C CA . GLU A 1 186 ? -23.698 -13.194 41.535 1.00 46.12 186 GLU A CA 1
ATOM 1458 C C . GLU A 1 186 ? -24.502 -14.254 42.287 1.00 46.12 186 GLU A C 1
ATOM 1460 O O . GLU A 1 186 ? -24.948 -15.218 41.617 1.00 46.12 186 GLU A O 1
#

Secondary structure (DSSP, 8-state):
--HHHHHH-GGGGGHHHHTSHHHHHHHHHHHHTHHHHTS---THHHHHHHHHHHHHHHHHHHH-PPPP-PPPPPHHHHHHHHHH---HHHHHHHHHHHS--TTHHHHHHHHT----S-HHHHHHHHHHTTT--SHHHHHHHHHHHHHHHHTTSS-HHHHHHHHHHHHHHHHHHH------------